Protein 7SWR (pdb70)

InterPro domains:
  IPR009017 Green fluorescent protein [G3DSA:2.40.155.10] (65-221)
  IPR009017 Green fluorescent protein [SSF54511] (1-218)
  IPR011584 Green fluorescent protein-related [PF01353] (8-217)

Secondary structure (DSSP, 8-state):
--S-SSEEEEEEEEEEETTEEEEEEEEEEEETTTTEEEEEEEEEESPSPSS-GGGGGGG--TTS-B--TTS--HHHHTTTT-EEEEEEEEETTS-EEEEEEEEEEETTEEEEEEEEEEE---TTSTTTTT-EEEEPPEEEEEEEETTEEEEEEEEEEEETTS-EEEEEEEEEEEESS--PPP-SEEEEEEEEEEEE-TTSSEEEEEEEEEEES--

Organism: Galaxea fascicularis (NCBI:txid46745)

Solvent-accessible surface area: 9867 Å² total

B-factor: mean 19.51, std 9.7, range [8.0, 71.94]

Structure (mmCIF, N/CA/C/O backbone):
data_7SWR
#
_entry.id   7SWR
#
_cell.length_a   92.136
_cell.length_b   92.136
_cell.length_c   78.52
_cell.angle_alpha   90
_cell.angle_beta   90
_cell.angle_gamma   90
#
_symmetry.space_group_name_H-M   'P 42 2 2'
#
loop_
_entity.id
_entity.type
_entity.pdbx_description
1 polymer 'Chromoprotein gfasPurple'
2 non-polymer 'CHLORIDE ION'
3 water water
#
loop_
_atom_site.group_PDB
_atom_site.id
_atom_site.type_symbol
_atom_site.label_atom_id
_atom_site.label_alt_id
_atom_site.label_comp_id
_atom_site.label_asym_id
_atom_site.label_entity_id
_atom_site.label_seq_id
_atom_site.pdbx_PDB_ins_code
_atom_site.Cartn_x
_atom_site.Cartn_y
_atom_site.Cartn_z
_atom_site.occupancy
_atom_site.B_iso_or_equiv
_atom_site.auth_seq_id
_atom_site.auth_comp_id
_atom_site.auth_asym_id
_atom_site.auth_atom_id
_atom_site.pdbx_PDB_model_num
ATOM 1 N N . SER A 1 1 ? -21.836 17.386 -30.582 1 35.24 2 SER A N 1
ATOM 2 C CA . SER A 1 1 ? -22.14 16.746 -29.303 1 34.81 2 SER A CA 1
ATOM 3 C C . SER A 1 1 ? -20.953 15.942 -28.787 1 33 2 SER A C 1
ATOM 4 O O . SER A 1 1 ? -20.173 15.411 -29.571 1 34.49 2 SER A O 1
ATOM 11 N N . VAL A 1 2 ? -20.853 15.81 -27.464 1 29.79 3 VAL A N 1
ATOM 12 C CA . VAL A 1 2 ? -19.813 14.991 -26.849 1 26.85 3 VAL A CA 1
ATOM 13 C C . VAL A 1 2 ? -20.166 13.491 -26.887 1 23.81 3 VAL A C 1
ATOM 14 O O . VAL A 1 2 ? -19.339 12.687 -26.465 1 23.71 3 VAL A O 1
ATOM 27 N N . ILE A 1 3 ? -21.367 13.112 -27.367 1 21.5 4 ILE A N 1
ATOM 28 C CA . ILE A 1 3 ? -21.775 11.718 -27.448 1 20.11 4 ILE A CA 1
ATOM 29 C C . ILE A 1 3 ? -21.689 11.309 -28.905 1 19.17 4 ILE A C 1
ATOM 30 O O . ILE A 1 3 ? -22.464 11.794 -29.729 1 18.77 4 ILE A O 1
ATOM 46 N N . ALA A 1 4 ? -20.702 10.472 -29.221 1 19.13 5 ALA A N 1
ATOM 47 C CA . ALA A 1 4 ? -20.446 10.002 -30.577 1 19.43 5 ALA A CA 1
ATOM 48 C C . ALA A 1 4 ? -21.436 8.876 -30.964 1 19.19 5 ALA A C 1
ATOM 49 O O . ALA A 1 4 ? -22.131 8.329 -30.107 1 19.38 5 ALA A O 1
ATOM 56 N N . LYS A 1 5 ? -21.516 8.549 -32.26 1 19.17 6 LYS A N 1
ATOM 57 C CA . LYS A 1 5 ? -22.394 7.485 -32.742 1 19.31 6 LYS A CA 1
ATOM 58 C C . LYS A 1 5 ? -21.98 6.097 -32.229 1 18.75 6 LYS A C 1
ATOM 59 O O . LYS A 1 5 ? -22.818 5.197 -32.192 1 18.49 6 LYS A O 1
ATOM 78 N N . GLN A 1 6 ? -20.708 5.911 -31.863 1 18.31 7 GLN A N 1
ATOM 79 C CA . GLN A 1 6 ? -20.211 4.668 -31.28 1 18.45 7 GLN A CA 1
ATOM 80 C C . GLN A 1 6 ? -19.431 5.072 -30.042 1 17.84 7 GLN A C 1
ATOM 81 O O . GLN A 1 6 ? -18.518 5.9 -30.131 1 18.55 7 GLN A O 1
ATOM 95 N N . MET A 1 7 ? -19.789 4.509 -28.886 1 16.78 8 MET A N 1
ATOM 96 C CA A MET A 1 7 ? -19.101 4.824 -27.643 0.5 16.92 8 MET A CA 1
ATOM 97 C CA B MET A 1 7 ? -19.165 4.843 -27.609 0.5 16.75 8 MET A CA 1
ATOM 98 C C . MET A 1 7 ? -18.847 3.581 -26.815 1 16.85 8 MET A C 1
ATOM 99 O O . MET A 1 7 ? -19.442 2.533 -27.063 1 17.11 8 MET A O 1
ATOM 126 N N . THR A 1 8 ? -17.962 3.702 -25.826 1 15.99 9 THR A N 1
ATOM 127 C CA . THR A 1 8 ? -17.65 2.636 -24.893 1 15.66 9 THR A CA 1
ATOM 128 C C . THR A 1 8 ? -18.036 3.103 -23.49 1 14.93 9 THR A C 1
ATOM 129 O O . THR A 1 8 ? -18.412 4.269 -23.279 1 14.94 9 THR A O 1
ATOM 140 N N . TYR A 1 9 ? -18.018 2.166 -22.543 1 13.88 10 TYR A N 1
ATOM 141 C CA . TYR A 1 9 ? -18.225 2.495 -21.162 1 13.96 10 TYR A CA 1
ATOM 142 C C . TYR A 1 9 ? -17.496 1.53 -20.266 1 14.47 10 TYR A C 1
ATOM 143 O O . TYR A 1 9 ? -17.133 0.423 -20.665 1 14.86 10 TYR A O 1
ATOM 161 N N . LYS A 1 10 ? -17.227 1.992 -19.052 1 14.66 11 LYS A N 1
ATOM 162 C CA . LYS A 1 10 ? -16.553 1.218 -18.033 1 15.75 11 LYS A CA 1
ATOM 163 C C . LYS A 1 10 ? -17.448 1.268 -16.817 1 15.8 11 LYS A C 1
ATOM 164 O O . LYS A 1 10 ? -17.949 2.345 -16.48 1 16.56 11 LYS A O 1
ATOM 183 N N . VAL A 1 11 ? -17.7 0.106 -16.189 1 14.91 12 VAL A N 1
ATOM 184 C CA . VAL A 1 11 ? -18.563 0.025 -15.014 1 14.93 12 VAL A CA 1
ATOM 185 C C . VAL A 1 11 ? -17.763 -0.488 -13.846 1 13.98 12 VAL A C 1
ATOM 186 O O . VAL A 1 11 ? -17.029 -1.468 -13.984 1 14.21 12 VAL A O 1
ATOM 199 N N . TYR A 1 12 ? -17.92 0.154 -12.685 1 14.14 13 TYR A N 1
ATOM 200 C CA . TYR A 1 12 ? -17.322 -0.262 -11.424 1 14.7 13 TYR A CA 1
ATOM 201 C C . TYR A 1 12 ? -18.485 -0.398 -10.481 1 14.77 13 TYR A C 1
ATOM 202 O O . TYR A 1 12 ? -19.116 0.609 -10.138 1 15.34 13 TYR A O 1
ATOM 220 N N . MET A 1 13 ? -18.862 -1.627 -10.16 1 14.08 14 MET A N 1
ATOM 221 C CA . MET A 1 13 ? -20.019 -1.882 -9.306 1 13.85 14 MET A CA 1
ATOM 222 C C . MET A 1 13 ? -19.587 -2.595 -8.044 1 14.4 14 MET A C 1
ATOM 223 O O . MET A 1 13 ? -18.739 -3.478 -8.085 1 15.6 14 MET A O 1
ATOM 237 N N . SER A 1 14 ? -20.158 -2.228 -6.922 1 13.64 15 SER A N 1
ATOM 238 C CA . SER A 1 14 ? -19.889 -2.902 -5.659 1 14.24 15 SER A CA 1
ATOM 239 C C . SER A 1 14 ? -21.142 -2.888 -4.824 1 13.95 15 SER A C 1
ATOM 240 O O . SER A 1 14 ? -22.017 -2.036 -5.028 1 13.4 15 SER A O 1
ATOM 248 N N . GLY A 1 15 ? -21.255 -3.842 -3.917 1 13.78 16 GLY A N 1
ATOM 249 C CA . GLY A 1 15 ? -22.422 -3.874 -3.067 1 14.54 16 GLY A CA 1
ATOM 250 C C . GLY A 1 15 ? -22.553 -5.078 -2.205 1 13.51 16 GLY A C 1
ATOM 251 O O . GLY A 1 15 ? -21.615 -5.869 -2.057 1 13.78 16 GLY A O 1
ATOM 255 N N A THR A 1 16 ? -23.733 -5.215 -1.644 0.5 12.91 17 THR A N 1
ATOM 256 N N B THR A 1 16 ? -23.731 -5.222 -1.615 0.5 13.97 17 THR A N 1
ATOM 257 C CA A THR A 1 16 ? -24.079 -6.308 -0.766 0.5 12.16 17 THR A CA 1
ATOM 258 C CA B THR A 1 16 ? -24.011 -6.286 -0.672 0.5 14.36 17 THR A CA 1
ATOM 259 C C A THR A 1 16 ? -25.424 -6.875 -1.157 0.5 12.34 17 THR A C 1
ATOM 260 C C B THR A 1 16 ? -25.43 -6.835 -0.893 0.5 13.86 17 THR A C 1
ATOM 261 O O A THR A 1 16 ? -26.307 -6.151 -1.649 0.5 11.87 17 THR A O 1
ATOM 262 O O B THR A 1 16 ? -26.368 -6.05 -1.028 0.5 14.05 17 THR A O 1
ATOM 283 N N . VAL A 1 17 ? -25.59 -8.171 -0.913 1 13.18 18 VAL A N 1
ATOM 284 C CA . VAL A 1 17 ? -26.879 -8.857 -1.107 1 13.39 18 VAL A CA 1
ATOM 285 C C . VAL A 1 17 ? -27.028 -9.786 0.069 1 14.3 18 VAL A C 1
ATOM 286 O O . VAL A 1 17 ? -26.212 -10.696 0.214 1 14.66 18 VAL A O 1
ATOM 300 N N . ASN A 1 18 ? -28 -9.527 0.962 1 13.99 19 ASN A N 1
ATOM 301 C CA . ASN A 1 18 ? -28.191 -10.277 2.215 1 15.73 19 ASN A CA 1
ATOM 302 C C . ASN A 1 18 ? -26.843 -10.367 2.987 1 18.9 19 ASN A C 1
ATOM 303 O O . ASN A 1 18 ? -26.442 -11.446 3.421 1 20.97 19 ASN A O 1
ATOM 314 N N . GLY A 1 19 ? -26.14 -9.244 3.049 1 19.67 20 GLY A N 1
ATOM 315 C CA . GLY A 1 19 ? -24.847 -9.188 3.73 1 21.24 20 GLY A CA 1
ATOM 316 C C . GLY A 1 19 ? -23.639 -9.695 2.957 1 21.71 20 GLY A C 1
ATOM 317 O O . GLY A 1 19 ? -22.517 -9.531 3.445 1 24.09 20 GLY A O 1
ATOM 321 N N . HIS A 1 20 ? -23.812 -10.296 1.758 1 18.72 21 HIS A N 1
ATOM 322 C CA . HIS A 1 20 ? -22.671 -10.803 0.975 1 17.21 21 HIS A CA 1
ATOM 323 C C . HIS A 1 20 ? -22.07 -9.693 0.108 1 16.03 21 HIS A C 1
ATOM 324 O O . HIS A 1 20 ? -22.736 -9.206 -0.81 1 15.21 21 HIS A O 1
ATOM 338 N N . TYR A 1 21 ? -20.811 -9.305 0.371 1 15.28 22 TYR A N 1
ATOM 339 C CA . TYR A 1 21 ? -20.152 -8.255 -0.385 1 15.23 22 TYR A CA 1
ATOM 340 C C . TYR A 1 21 ? -19.608 -8.762 -1.719 1 15.03 22 TYR A C 1
ATOM 341 O O . TYR A 1 21 ? -19.08 -9.883 -1.804 1 15.46 22 TYR A O 1
ATOM 359 N N . PHE A 1 22 ? -19.68 -7.915 -2.749 1 14.22 23 PHE A N 1
ATOM 360 C CA . PHE A 1 22 ? -19.113 -8.233 -4.04 1 13.85 23 PHE A CA 1
ATOM 361 C C . PHE A 1 22 ? -18.627 -6.98 -4.777 1 13.8 23 PHE A C 1
ATOM 362 O O . PHE A 1 22 ? -19.089 -5.863 -4.502 1 13.7 23 PHE A O 1
ATOM 379 N N . GLU A 1 23 ? -17.785 -7.203 -5.797 1 13.67 24 GLU A N 1
ATOM 380 C CA . GLU A 1 23 ? -17.367 -6.176 -6.739 1 13.6 24 GLU A CA 1
ATOM 381 C C . GLU A 1 23 ? -17.435 -6.782 -8.116 1 13.84 24 GLU A C 1
ATOM 382 O O . GLU A 1 23 ? -17.121 -7.966 -8.307 1 14.33 24 GLU A O 1
ATOM 394 N N . VAL A 1 24 ? -17.826 -5.952 -9.078 1 13.11 25 VAL A N 1
ATOM 395 C CA . VAL A 1 24 ? -17.952 -6.307 -10.487 1 13.82 25 VAL A CA 1
ATOM 396 C C . VAL A 1 24 ? -17.316 -5.182 -11.296 1 14.84 25 VAL A C 1
ATOM 397 O O . VAL A 1 24 ? -17.461 -4.01 -10.951 1 15.15 25 VAL A O 1
ATOM 410 N N . GLU A 1 25 ? -16.674 -5.536 -12.416 1 14.29 26 GLU A N 1
ATOM 411 C CA . GLU A 1 25 ? -16.154 -4.554 -13.354 1 14.87 26 GLU A CA 1
ATOM 412 C C . GLU A 1 25 ? -16.72 -4.917 -14.712 1 15.76 26 GLU A C 1
ATOM 413 O O . GLU A 1 25 ? -16.842 -6.097 -15.023 1 16.62 26 GLU A O 1
ATOM 425 N N . GLY A 1 26 ? -17.042 -3.914 -15.516 1 15.44 27 GLY A N 1
ATOM 426 C CA . GLY A 1 26 ? -17.586 -4.147 -16.846 1 15.67 27 GLY A CA 1
ATOM 427 C C . GLY A 1 26 ? -16.99 -3.263 -17.912 1 15.29 27 GLY A C 1
ATOM 428 O O . GLY A 1 26 ? -16.539 -2.149 -17.629 1 15.65 27 GLY A O 1
ATOM 432 N N . ASP A 1 27 ? -17.005 -3.771 -19.156 1 15.09 28 ASP A N 1
ATOM 433 C CA . ASP A 1 27 ? -16.573 -3.065 -20.352 1 15.18 28 ASP A CA 1
ATOM 434 C C . ASP A 1 27 ? -17.73 -3.124 -21.304 1 15.55 28 ASP A C 1
ATOM 435 O O . ASP A 1 27 ? -18.149 -4.222 -21.669 1 15.88 28 ASP A O 1
ATOM 444 N N . GLY A 1 28 ? -18.277 -1.968 -21.653 1 14.94 29 GLY A N 1
ATOM 445 C CA . GLY A 1 28 ? -19.42 -1.884 -22.545 1 15.35 29 GLY A CA 1
ATOM 446 C C . GLY A 1 28 ? -19.159 -1.116 -23.811 1 15.48 29 GLY A C 1
ATOM 447 O O . GLY A 1 28 ? -18.155 -0.423 -23.94 1 15.58 29 GLY A O 1
ATOM 451 N N . LYS A 1 29 ? -20.054 -1.271 -24.759 1 15 30 LYS A N 1
ATOM 452 C CA . LYS A 1 29 ? -20.02 -0.533 -26.018 1 15.61 30 LYS A CA 1
ATOM 453 C C . LYS A 1 29 ? -21.416 -0.432 -26.579 1 15.8 30 LYS A C 1
ATOM 454 O O . LYS A 1 29 ? -22.297 -1.214 -26.203 1 15.81 30 LYS A O 1
ATOM 473 N N . GLY A 1 30 ? -21.634 0.539 -27.441 1 15.47 31 GLY A N 1
ATOM 474 C CA . GLY A 1 30 ? -22.936 0.691 -28.062 1 15.66 31 GLY A CA 1
ATOM 475 C C . GLY A 1 30 ? -23.046 1.856 -29.005 1 15.42 31 GLY A C 1
ATOM 476 O O . GLY A 1 30 ? -22.094 2.622 -29.201 1 15.32 31 GLY A O 1
ATOM 480 N N . LYS A 1 31 ? -24.266 2.006 -29.537 1 15.81 32 LYS A N 1
ATOM 481 C CA . LYS A 1 31 ? -24.654 3.044 -30.468 1 15.85 32 LYS A CA 1
ATOM 482 C C . LYS A 1 31 ? -25.704 3.86 -29.74 1 15.74 32 LYS A C 1
ATOM 483 O O . LYS A 1 31 ? -26.883 3.477 -29.709 1 15.83 32 LYS A O 1
ATOM 502 N N . PRO A 1 32 ? -25.29 4.957 -29.085 1 15.72 33 PRO A N 1
ATOM 503 C CA . PRO A 1 32 ? -26.249 5.717 -28.272 1 15.9 33 PRO A CA 1
ATOM 504 C C . PRO A 1 32 ? -27.508 6.202 -28.964 1 17.13 33 PRO A C 1
ATOM 505 O O . PRO A 1 32 ? -28.572 6.207 -28.346 1 17.95 33 PRO A O 1
ATOM 516 N N . TYR A 1 33 ? -27.401 6.598 -30.246 1 16.6 34 TYR A N 1
ATOM 517 C CA . TYR A 1 33 ? -28.55 7.102 -30.997 1 16.84 34 TYR A CA 1
ATOM 518 C C . TYR A 1 33 ? -29.443 5.996 -31.572 1 17.33 34 TYR A C 1
ATOM 519 O O . TYR A 1 33 ? -30.523 6.306 -32.086 1 18.81 34 TYR A O 1
ATOM 537 N N . GLU A 1 34 ? -29 4.734 -31.507 1 16.16 35 GLU A N 1
ATOM 538 C CA . GLU A 1 34 ? -29.803 3.585 -31.917 1 16.06 35 GLU A CA 1
ATOM 539 C C . GLU A 1 34 ? -30.391 2.841 -30.707 1 15.81 35 GLU A C 1
ATOM 540 O O . GLU A 1 34 ? -31.183 1.925 -30.911 1 16.28 35 GLU A O 1
ATOM 552 N N . GLY A 1 35 ? -30.029 3.228 -29.482 1 15.55 36 GLY A N 1
ATOM 553 C CA . GLY A 1 35 ? -30.527 2.548 -28.299 1 15.3 36 GLY A CA 1
ATOM 554 C C . GLY A 1 35 ? -29.99 1.143 -28.152 1 15.1 36 GLY A C 1
ATOM 555 O O . GLY A 1 35 ? -30.658 0.309 -27.544 1 15.77 36 GLY A O 1
ATOM 559 N N . GLU A 1 36 ? -28.813 0.842 -28.717 1 14.56 37 GLU A N 1
ATOM 560 C CA . GLU A 1 36 ? -28.245 -0.504 -28.701 1 14.25 37 GLU A CA 1
ATOM 561 C C . GLU A 1 36 ? -26.973 -0.518 -27.893 1 14.75 37 GLU A C 1
ATOM 562 O O . GLU A 1 36 ? -26.145 0.388 -28.043 1 15.38 37 GLU A O 1
ATOM 574 N N . GLN A 1 37 ? -26.797 -1.52 -27.025 1 14.08 38 GLN A N 1
ATOM 575 C CA . GLN A 1 37 ? -25.564 -1.629 -26.26 1 14.13 38 GLN A CA 1
ATOM 576 C C . GLN A 1 37 ? -25.327 -3.05 -25.767 1 13.92 38 GLN A C 1
ATOM 577 O O . GLN A 1 37 ? -26.262 -3.857 -25.665 1 14.21 38 GLN A O 1
ATOM 591 N N A THR A 1 38 ? -24.08 -3.342 -25.435 0.6 13.82 39 THR A N 1
ATOM 592 N N B THR A 1 38 ? -24.05 -3.37 -25.478 0.4 13.93 39 THR A N 1
ATOM 593 C CA A THR A 1 38 ? -23.675 -4.617 -24.876 0.6 14.43 39 THR A CA 1
ATOM 594 C CA B THR A 1 38 ? -23.605 -4.663 -24.952 0.4 14.57 39 THR A CA 1
ATOM 595 C C A THR A 1 38 ? -22.621 -4.35 -23.807 0.6 14.61 39 THR A C 1
ATOM 596 C C B THR A 1 38 ? -22.544 -4.425 -23.883 0.4 14.8 39 THR A C 1
ATOM 597 O O A THR A 1 38 ? -21.923 -3.327 -23.85 0.6 14.25 39 THR A O 1
ATOM 598 O O B THR A 1 38 ? -21.709 -3.536 -24.05 0.4 14.8 39 THR A O 1
ATOM 619 N N . VAL A 1 39 ? -22.539 -5.236 -22.818 1 14.58 40 VAL A N 1
ATOM 620 C CA . VAL A 1 39 ? -21.552 -5.103 -21.756 1 14.13 40 VAL A CA 1
ATOM 621 C C . VAL A 1 39 ? -21.061 -6.473 -21.337 1 14.37 40 VAL A C 1
ATOM 622 O O . VAL A 1 39 ? -21.838 -7.428 -21.316 1 14.17 40 VAL A O 1
ATOM 636 N N . LYS A 1 40 ? -19.777 -6.565 -21.003 1 14.68 41 LYS A N 1
ATOM 637 C CA . LYS A 1 40 ? -19.153 -7.791 -20.519 1 15.01 41 LYS A CA 1
ATOM 638 C C . LYS A 1 40 ? -18.721 -7.512 -19.079 1 14.8 41 LYS A C 1
ATOM 639 O O . LYS A 1 40 ? -17.916 -6.604 -18.849 1 15.08 41 LYS A O 1
ATOM 658 N N . LEU A 1 41 ? -19.278 -8.247 -18.123 1 14.93 42 LEU A N 1
ATOM 659 C CA . LEU A 1 41 ? -19.018 -8.069 -16.697 1 15.31 42 LEU A CA 1
ATOM 660 C C . LEU A 1 41 ? -18.154 -9.211 -16.18 1 15.32 42 LEU A C 1
ATOM 661 O O . LEU A 1 41 ? -18.32 -10.353 -16.6 1 15.92 42 LEU A O 1
ATOM 677 N N . THR A 1 42 ? -17.323 -8.909 -15.189 1 14.99 43 THR A N 1
ATOM 678 C CA . THR A 1 42 ? -16.492 -9.868 -14.489 1 15.19 43 THR A CA 1
ATOM 679 C C . THR A 1 42 ? -16.698 -9.645 -12.994 1 14.76 43 THR A C 1
ATOM 680 O O . THR A 1 42 ? -16.615 -8.499 -12.544 1 15.5 43 THR A O 1
ATOM 691 N N . VAL A 1 43 ? -16.908 -10.722 -12.22 1 14.22 44 VAL A N 1
ATOM 692 C CA . VAL A 1 43 ? -16.968 -10.592 -10.767 1 14.62 44 VAL A CA 1
ATOM 693 C C . VAL A 1 43 ? -15.523 -10.556 -10.301 1 15.82 44 VAL A C 1
ATOM 694 O O . VAL A 1 43 ? -14.79 -11.539 -10.496 1 17.02 44 VAL A O 1
ATOM 707 N N . THR A 1 44 ? -15.091 -9.43 -9.715 1 15.47 45 THR A N 1
ATOM 708 C CA . THR A 1 44 ? -13.702 -9.226 -9.281 1 16.12 45 THR A CA 1
ATOM 709 C C . THR A 1 44 ? -13.472 -9.453 -7.789 1 16.78 45 THR A C 1
ATOM 710 O O . THR A 1 44 ? -12.32 -9.641 -7.381 1 18.7 45 THR A O 1
ATOM 721 N N A LYS A 1 45 ? -14.533 -9.433 -6.971 0.5 16.39 46 LYS A N 1
ATOM 722 N N B LYS A 1 45 ? -14.535 -9.471 -6.983 0.5 16.03 46 LYS A N 1
ATOM 723 C CA A LYS A 1 45 ? -14.443 -9.76 -5.543 0.5 16.76 46 LYS A CA 1
ATOM 724 C CA B LYS A 1 45 ? -14.425 -9.765 -5.556 0.5 16.05 46 LYS A CA 1
ATOM 725 C C A LYS A 1 45 ? -15.752 -10.398 -5.104 0.5 16.94 46 LYS A C 1
ATOM 726 C C B LYS A 1 45 ? -15.746 -10.366 -5.074 0.5 16.59 46 LYS A C 1
ATOM 727 O O A LYS A 1 45 ? -16.824 -9.999 -5.571 0.5 16.74 46 LYS A O 1
ATOM 728 O O B LYS A 1 45 ? -16.815 -9.948 -5.529 0.5 16.34 46 LYS A O 1
ATOM 765 N N . GLY A 1 46 ? -15.662 -11.349 -4.184 1 17.34 47 GLY A N 1
ATOM 766 C CA . GLY A 1 46 ? -16.835 -12.005 -3.621 1 18.41 47 GLY A CA 1
ATOM 767 C C . GLY A 1 46 ? -17.498 -13.051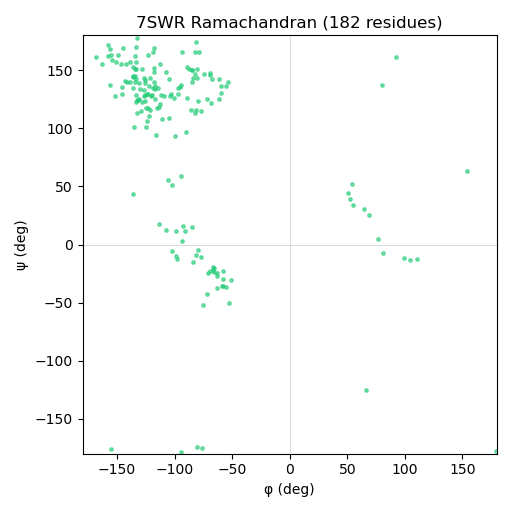 -4.483 1 19.41 47 GLY A C 1
ATOM 768 O O . GLY A 1 46 ? -18.622 -13.462 -4.189 1 20.52 47 GLY A O 1
ATOM 773 N N . GLY A 1 47 ? -16.809 -13.509 -5.52 1 18.92 48 GLY A N 1
ATOM 774 C CA . GLY A 1 47 ? -17.367 -14.517 -6.406 1 19 48 GLY A CA 1
ATOM 775 C C . GLY A 1 47 ? -16.973 -15.919 -5.969 1 19.2 48 GLY A C 1
ATOM 776 O O . GLY A 1 47 ? -15.97 -16.098 -5.27 1 20.47 48 GLY A O 1
ATOM 780 N N A PRO A 1 48 ? -17.734 -16.95 -6.375 0.7 18.76 49 PRO A N 1
ATOM 781 N N B PRO A 1 48 ? -17.726 -16.94 -6.389 0.3 18.43 49 PRO A N 1
ATOM 782 C CA A PRO A 1 48 ? -18.979 -16.888 -7.158 0.7 18.39 49 PRO A CA 1
ATOM 783 C CA B PRO A 1 48 ? -18.961 -16.857 -7.177 0.3 17.94 49 PRO A CA 1
ATOM 784 C C A PRO A 1 48 ? -20.098 -16.298 -6.311 0.7 17.47 49 PRO A C 1
ATOM 785 C C B PRO A 1 48 ? -20.104 -16.317 -6.325 0.3 17.22 49 PRO A C 1
ATOM 786 O O A PRO A 1 48 ? -20.148 -16.536 -5.104 0.7 18 49 PRO A O 1
ATOM 787 O O B PRO A 1 48 ? -20.166 -16.587 -5.126 0.3 17.53 49 PRO A O 1
ATOM 808 N N . LEU A 1 49 ? -20.988 -15.523 -6.932 1 16.24 50 LEU A N 1
ATOM 809 C CA . LEU A 1 49 ? -22.076 -14.888 -6.201 1 15.54 50 LEU A CA 1
ATOM 810 C C . LEU A 1 49 ? -23.099 -15.917 -5.751 1 16.22 50 LEU A C 1
ATOM 811 O O . LEU A 1 49 ? -23.479 -16.775 -6.537 1 17.46 50 LEU A O 1
ATOM 828 N N . PRO A 1 50 ? -23.562 -15.846 -4.487 1 16.63 51 PRO A N 1
ATOM 829 C CA . PRO A 1 50 ? -24.567 -16.809 -4.011 1 16.67 51 PRO A CA 1
ATOM 830 C C . PRO A 1 50 ? -26.013 -16.419 -4.345 1 16.86 51 PRO A C 1
ATOM 831 O O . PRO A 1 50 ? -26.933 -16.992 -3.771 1 19.1 51 PRO A O 1
ATOM 842 N N . PHE A 1 51 ? -26.224 -15.466 -5.25 1 15.29 52 PHE A N 1
ATOM 843 C CA . PHE A 1 51 ? -27.555 -14.981 -5.601 1 14.21 52 PHE A CA 1
ATOM 844 C C . PHE A 1 51 ? -27.675 -14.878 -7.116 1 14.16 52 PHE A C 1
ATOM 845 O O . PHE A 1 51 ? -26.666 -14.828 -7.827 1 14.49 52 PHE A O 1
ATOM 862 N N . ALA A 1 52 ? -28.922 -14.806 -7.609 1 12.97 53 ALA A N 1
ATOM 863 C CA . ALA A 1 52 ? -29.204 -14.717 -9.041 1 13.05 53 ALA A CA 1
ATOM 864 C C . ALA A 1 52 ? -28.561 -13.48 -9.658 1 13.11 53 ALA A C 1
ATOM 865 O O . ALA A 1 52 ? -28.806 -12.357 -9.203 1 12.91 53 ALA A O 1
ATOM 872 N N . TRP A 1 53 ? -27.834 -13.66 -10.773 1 12.91 54 TRP A N 1
ATOM 873 C CA . TRP A 1 53 ? -27.231 -12.55 -11.486 1 12.33 54 TRP A CA 1
ATOM 874 C C . TRP A 1 53 ? -28.29 -11.518 -11.923 1 12.08 54 TRP A C 1
ATOM 875 O O . TRP A 1 53 ? -27.999 -10.327 -11.974 1 12.62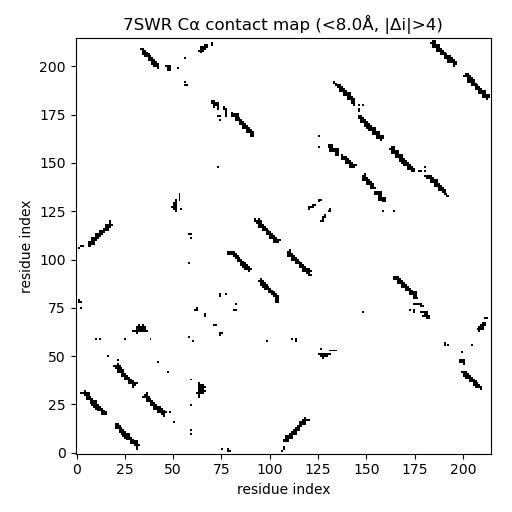 54 TRP A O 1
ATOM 896 N N . ASP A 1 54 ? -29.482 -11.994 -12.294 1 11.85 55 ASP A N 1
ATOM 897 C CA . ASP A 1 54 ? -30.498 -11.122 -12.853 1 11.37 55 ASP A CA 1
ATOM 898 C C . ASP A 1 54 ? -30.798 -9.862 -12.045 1 11.96 55 ASP A C 1
ATOM 899 O O . ASP A 1 54 ? -31.146 -8.857 -12.651 1 12.25 55 ASP A O 1
ATOM 908 N N . ILE A 1 55 ? -30.647 -9.892 -10.7 1 11.85 56 ILE A N 1
ATOM 909 C CA . ILE A 1 55 ? -30.931 -8.663 -9.937 1 11.83 56 ILE A CA 1
ATOM 910 C C . ILE A 1 55 ? -29.919 -7.548 -10.256 1 11.62 56 ILE A C 1
ATOM 911 O O . ILE A 1 55 ? -30.227 -6.376 -10.055 1 11.89 56 ILE A O 1
ATOM 927 N N . LEU A 1 56 ? -28.729 -7.918 -10.77 1 11.04 57 LEU A N 1
ATOM 928 C CA . LEU A 1 56 ? -27.702 -6.951 -11.133 1 10.73 57 LEU A CA 1
ATOM 929 C C . LEU A 1 56 ? -27.765 -6.495 -12.588 1 11.49 57 LEU A C 1
ATOM 930 O O . LEU A 1 56 ? -27.117 -5.49 -12.892 1 12.34 57 LEU A O 1
ATOM 946 N N A SER A 1 57 ? -28.452 -7.219 -13.497 0.5 11.32 58 SER A N 1
ATOM 947 N N B SER A 1 57 ? -28.476 -7.209 -13.485 0.5 12.15 58 SER A N 1
ATOM 948 C CA A SER A 1 57 ? -28.367 -6.86 -14.919 0.5 11.25 58 SER A CA 1
ATOM 949 C CA B SER A 1 57 ? -28.444 -6.855 -14.91 0.5 13.06 58 SER A CA 1
ATOM 950 C C A SER A 1 57 ? -28.873 -5.437 -15.256 0.5 11.88 58 SER A C 1
ATOM 951 C C B SER A 1 57 ? -28.867 -5.426 -15.236 0.5 12.73 58 SER A C 1
ATOM 952 O O A SER A 1 57 ? -28.216 -4.77 -16.064 0.5 11.96 58 SER A O 1
ATOM 953 O O B SER A 1 57 ? -28.208 -4.775 -16.055 0.5 12.82 58 SER A O 1
ATOM 968 N N . PRO A 1 58 ? -29.94 -4.897 -14.623 1 12.11 59 PRO A N 1
ATOM 96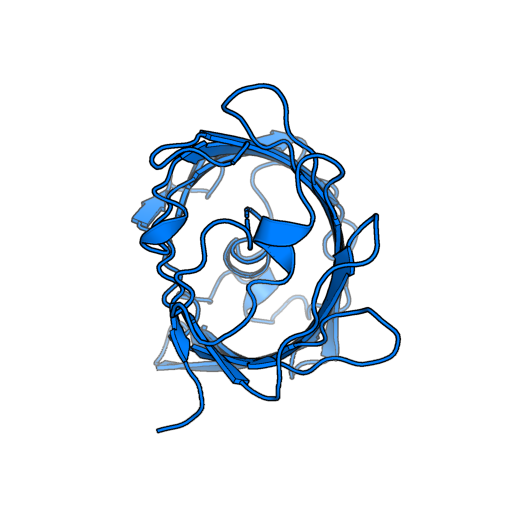9 C CA . PRO A 1 58 ? -30.346 -3.518 -14.947 1 12.35 59 PRO A CA 1
ATOM 970 C C . PRO A 1 58 ? -29.449 -2.433 -14.332 1 12.61 59 PRO A C 1
ATOM 971 O O . PRO A 1 58 ? -29.769 -1.259 -14.484 1 13.17 59 PRO A O 1
ATOM 982 N N . GLN A 1 59 ? -28.365 -2.799 -13.615 1 11.88 60 GLN A N 1
ATOM 983 C CA . GLN A 1 59 ? -27.55 -1.778 -12.944 1 12.17 60 GLN A CA 1
ATOM 984 C C . GLN A 1 59 ? -26.306 -1.392 -13.701 1 13.8 60 GLN A C 1
ATOM 985 O O . GLN A 1 59 ? -25.645 -0.442 -13.284 1 15.02 60 GLN A O 1
ATOM 999 N N . SER A 1 60 ? -25.947 -2.115 -14.776 1 13.82 61 SER A N 1
ATOM 1000 C CA . SER A 1 60 ? -24.792 -1.748 -15.626 1 15.45 61 SER A CA 1
ATOM 1001 C C . SER A 1 60 ? -25.163 -1.146 -16.998 1 17.92 61 SER A C 1
ATOM 1002 O O . SER A 1 60 ? -24.242 -0.73 -17.687 1 20.98 61 SER A O 1
ATOM 1048 N N . SER A 1 62 ? -27.58 2.21 -18.086 1 12.83 65 SER A N 1
ATOM 1049 C CA . SER A 1 62 ? -26.681 2.86 -19.036 1 12.67 65 SER A CA 1
ATOM 1050 C C . SER A 1 62 ? -27.6 3.647 -19.971 1 12.52 65 SER A C 1
ATOM 1051 O O . SER A 1 62 ? -27.688 3.416 -21.18 1 13.53 65 SER A O 1
ATOM 1059 N N . ILE A 1 63 ? -28.291 4.616 -19.362 1 12.36 66 ILE A N 1
ATOM 1060 C CA . ILE A 1 63 ? -29.367 5.393 -19.979 1 13.15 66 ILE A CA 1
ATOM 1061 C C . ILE A 1 63 ? -28.919 6.244 -21.19 1 13.85 66 ILE A C 1
ATOM 1062 O O . ILE A 1 63 ? -29.763 6.5 -22.063 1 14.31 66 ILE A O 1
ATOM 1078 N N . PRO A 1 64 ? -27.637 6.656 -21.354 1 13.64 67 PRO A N 1
ATOM 1079 C CA . PRO A 1 64 ? -27.274 7.358 -22.595 1 14.07 67 PRO A CA 1
ATOM 1080 C C . PRO A 1 64 ? -27.567 6.527 -23.848 1 14.69 67 PRO A C 1
ATOM 1081 O O . PRO A 1 64 ? -27.733 7.11 -24.917 1 15.91 67 PRO A O 1
ATOM 1092 N N . PHE A 1 65 ? -27.652 5.174 -23.736 1 14.14 68 PHE A N 1
ATOM 1093 C CA . PHE A 1 65 ? -27.892 4.331 -24.896 1 14.91 68 PHE A CA 1
ATOM 1094 C C . PHE A 1 65 ? -29.373 4.027 -25.062 1 16.06 68 PHE A C 1
ATOM 1095 O O . PHE A 1 65 ? -29.803 2.874 -25.056 1 16.83 68 PHE A O 1
ATOM 1112 N N . THR A 1 66 ? -30.161 5.092 -25.2 1 15.1 69 THR A N 1
ATOM 1113 C CA . THR A 1 66 ? -31.607 4.994 -25.394 1 14.51 69 THR A CA 1
ATOM 1114 C C . THR A 1 66 ? -31.951 5.784 -26.636 1 14.58 69 THR A C 1
ATOM 1115 O O . THR A 1 66 ? -31.537 6.935 -26.754 1 15.25 69 THR A O 1
ATOM 1126 N N . LYS A 1 67 ? -32.675 5.169 -27.572 1 14.24 70 LYS A N 1
ATOM 1127 C CA . LYS A 1 67 ? -33.029 5.834 -28.812 1 15.04 70 LYS A CA 1
ATOM 1128 C C . LYS A 1 67 ? -34.17 6.802 -28.557 1 15.4 70 LYS A C 1
ATOM 1129 O O . LYS A 1 67 ? -35.29 6.363 -28.268 1 16.03 70 LYS A O 1
ATOM 1148 N N . TYR A 1 68 ? -33.922 8.104 -28.721 1 15.53 71 TYR A N 1
ATOM 1149 C CA . TYR A 1 68 ? -34.971 9.105 -28.517 1 15.71 71 TYR A CA 1
ATOM 1150 C C . TYR A 1 68 ? -35.398 9.727 -29.828 1 18.18 71 TYR A C 1
ATOM 1151 O O . TYR A 1 68 ? -34.549 10.309 -30.519 1 18.68 71 TYR A O 1
ATOM 1169 N N . PRO A 1 69 ? -36.712 9.748 -30.132 1 19.19 72 PRO A N 1
ATOM 1170 C CA . PRO A 1 69 ? -37.17 10.5 -31.318 1 19.94 72 PRO A CA 1
ATOM 1171 C C . PRO A 1 69 ? -36.809 11.987 -31.185 1 20.89 72 PRO A C 1
ATOM 1172 O O . PRO A 1 69 ? -36.678 12.496 -30.07 1 19.97 72 PRO A O 1
ATOM 1183 N N A GLU A 1 70 ? -36.671 12.683 -32.316 0.7 21.65 73 GLU A N 1
ATOM 1184 N N B GLU A 1 70 ? -36.667 12.692 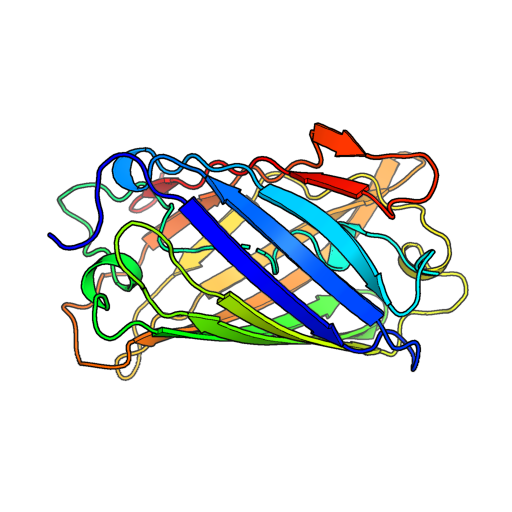-32.316 0.3 21.43 73 GLU A N 1
ATOM 1185 C CA A GLU A 1 70 ? -36.286 14.095 -32.298 0.7 23.49 73 GLU A CA 1
ATOM 1186 C CA B GLU A 1 70 ? -36.289 14.108 -32.292 0.3 22.71 73 GLU A CA 1
ATOM 1187 C C A GLU A 1 70 ? -37.269 14.987 -31.528 0.7 24.26 73 GLU A C 1
ATOM 1188 C C B GLU A 1 70 ? -37.264 14.967 -31.48 0.3 23.63 73 GLU A C 1
ATOM 1189 O O A GLU A 1 70 ? -36.829 15.976 -30.947 0.7 25.78 73 GLU A O 1
ATOM 1190 O O B GLU A 1 70 ? -36.824 15.92 -30.839 0.3 24.39 73 GLU A O 1
ATOM 1213 N N . ASP A 1 71 ? -38.566 14.64 -31.494 1 23.74 74 ASP A N 1
ATOM 1214 C CA . ASP A 1 71 ? -39.569 15.454 -30.784 1 24.01 74 ASP A CA 1
ATOM 1215 C C . ASP A 1 71 ? -39.735 15.111 -29.296 1 22.73 74 ASP A C 1
ATOM 1216 O O . ASP A 1 71 ? -40.635 15.658 -28.661 1 23.76 74 ASP A O 1
ATOM 1226 N N . ILE A 1 72 ? -38.864 14.257 -28.724 1 20.27 75 ILE A N 1
ATOM 1227 C CA . ILE A 1 72 ? -38.913 14.004 -27.287 1 18.55 75 ILE A CA 1
ATOM 1228 C C . ILE A 1 72 ? -37.546 14.399 -26.742 1 17.56 75 ILE A C 1
ATOM 1229 O O . ILE A 1 72 ? -36.565 13.73 -27.064 1 17.82 75 ILE A O 1
ATOM 1245 N N . PRO A 1 73 ? -37.454 15.425 -25.874 1 16.98 76 PRO A N 1
ATOM 1246 C CA . PRO A 1 73 ? -36.149 15.773 -25.28 1 16.48 76 PRO A CA 1
ATOM 1247 C C . PRO A 1 73 ? -35.511 14.579 -24.569 1 15.8 76 PRO A C 1
ATOM 1248 O O . PRO A 1 73 ? -36.201 13.814 -23.88 1 15.75 76 PRO A O 1
ATOM 1259 N N . ASP A 1 74 ? -34.211 14.39 -24.786 1 15.23 77 ASP A N 1
ATOM 1260 C CA . ASP A 1 74 ? -33.443 13.268 -24.257 1 14.84 77 ASP A CA 1
ATOM 1261 C C . ASP A 1 74 ? -32.689 13.767 -23.036 1 15.13 77 ASP A C 1
ATOM 1262 O O . ASP A 1 74 ? -31.621 14.372 -23.143 1 15.56 77 ASP A O 1
ATOM 1271 N N . TYR A 1 75 ? -33.303 13.586 -21.874 1 14.52 78 TYR A N 1
ATOM 1272 C CA . TYR A 1 75 ? -32.784 14.11 -20.612 1 14.58 78 TYR A CA 1
ATOM 1273 C C . TYR A 1 75 ? -31.335 13.715 -20.335 1 14.49 78 TYR A C 1
ATOM 1274 O O . TYR A 1 75 ? -30.495 14.582 -20.018 1 14.78 78 TYR A O 1
ATOM 1292 N N . VAL A 1 76 ? -31.037 12.424 -20.456 1 14.03 79 VAL A N 1
ATOM 1293 C CA . VAL A 1 76 ? -29.72 11.934 -20.104 1 14.06 79 VAL A CA 1
ATOM 1294 C C . VAL A 1 76 ? -28.654 12.364 -21.123 1 14.52 79 VAL A C 1
ATOM 1295 O O . VAL A 1 76 ? -27.563 12.792 -20.701 1 15.47 79 VAL A O 1
ATOM 1308 N N . LYS A 1 77 ? -28.935 12.306 -22.447 1 14.31 80 LYS A N 1
ATOM 1309 C CA . LYS A 1 77 ? -27.898 12.755 -23.399 1 14.49 80 LYS A CA 1
ATOM 1310 C C . LYS A 1 77 ? -27.596 14.238 -23.214 1 15.48 80 LYS A C 1
ATOM 1311 O O . LYS A 1 77 ? -26.427 14.641 -23.292 1 16.4 80 LYS A O 1
ATOM 1330 N N . GLN A 1 78 ? -28.636 15.051 -22.926 1 15.1 81 GLN A N 1
ATOM 1331 C CA . GLN A 1 78 ? -28.405 16.479 -22.712 1 15.52 81 GLN A CA 1
ATOM 1332 C C . GLN A 1 78 ? -27.52 16.764 -21.502 1 16.36 81 GLN A C 1
ATOM 1333 O O . GLN A 1 78 ? -26.857 17.816 -21.464 1 17.07 81 GLN A O 1
ATOM 1347 N N . SER A 1 79 ? -27.527 15.862 -20.497 1 16.07 82 SER A N 1
ATOM 1348 C CA . SER A 1 79 ? -26.776 16.087 -19.275 1 15.69 82 SER A CA 1
ATOM 1349 C C . SER A 1 79 ? -25.261 16.09 -19.465 1 16.27 82 SER A C 1
ATOM 1350 O O . SER A 1 79 ? -24.569 16.611 -18.595 1 16.35 82 SER A O 1
ATOM 1358 N N . PHE A 1 80 ? -24.754 15.523 -20.564 1 16 83 PHE A N 1
ATOM 1359 C CA . PHE A 1 80 ? -23.32 15.435 -20.81 1 16.29 83 PHE A CA 1
ATOM 1360 C C . PHE A 1 80 ? -22.798 16.692 -21.518 1 17.17 83 PHE A C 1
ATOM 1361 O O . PHE A 1 80 ? -23.552 17.372 -22.222 1 18.07 83 PHE A O 1
ATOM 1378 N N . PRO A 1 81 ? -21.523 17.052 -21.297 1 16.44 84 PRO A N 1
ATOM 1379 C CA . PRO A 1 81 ? -20.497 16.291 -20.566 1 16.13 84 PRO A CA 1
ATOM 1380 C C . PRO A 1 81 ? -20.543 16.327 -19.043 1 16.28 84 PRO A C 1
ATOM 1381 O O . PRO A 1 81 ? -19.851 15.512 -18.435 1 17.78 84 PRO A O 1
ATOM 1392 N N A GLU A 1 82 ? -21.33 17.219 -18.417 0.6 15.88 85 GLU A N 1
ATOM 1393 N N B GLU A 1 82 ? -21.328 17.233 -18.416 0.4 15.97 85 GLU A N 1
ATOM 1394 C CA A GLU A 1 82 ? -21.388 17.276 -16.949 0.6 16.07 85 GLU A CA 1
ATOM 1395 C CA B GLU A 1 82 ? -21.407 17.297 -16.947 0.4 16.23 85 GLU A CA 1
ATOM 1396 C C A GLU A 1 82 ? -21.771 15.911 -16.342 0.6 16.44 85 GLU A C 1
ATOM 1397 C C B GLU A 1 82 ? -21.797 15.942 -16.329 0.4 16.4 85 GLU A C 1
ATOM 1398 O O A GLU A 1 82 ? -21.167 15.468 -15.368 0.6 17.44 85 GLU A O 1
ATOM 1399 O O B GLU A 1 82 ? -21.26 15.563 -15.292 0.4 17.17 85 GLU A O 1
ATOM 1422 N N . GLY A 1 83 ? -22.719 15.238 -16.972 1 15.72 86 GLY A N 1
ATOM 1423 C CA . GLY A 1 83 ? -23.146 13.92 -16.542 1 15.44 86 GLY A CA 1
ATOM 1424 C C . GLY A 1 83 ? -24.358 13.956 -15.655 1 14.78 86 GLY A C 1
ATOM 1425 O O . GLY A 1 83 ? -25.091 14.952 -15.574 1 14.81 86 GLY A O 1
ATOM 1430 N N . TYR A 1 84 ? -24.615 12.821 -15.044 1 13.91 87 TYR A N 1
ATOM 1431 C CA . TYR A 1 84 ? -25.812 12.646 -14.237 1 13.76 87 TYR A CA 1
ATOM 1432 C C . TYR A 1 84 ? -25.604 11.555 -13.21 1 13.35 87 TYR A C 1
ATOM 1433 O O . TYR A 1 84 ? -24.631 10.803 -13.266 1 13.09 87 TYR A O 1
ATOM 1451 N N . THR A 1 85 ? -26.529 11.458 -12.26 1 13.4 88 THR A N 1
ATOM 1452 C CA . THR A 1 85 ? -26.571 10.363 -11.308 1 12.84 88 THR A CA 1
ATOM 1453 C C . THR A 1 85 ? -27.947 9.705 -11.42 1 12.46 88 THR A C 1
ATOM 1454 O O . THR A 1 85 ? -28.879 10.293 -11.974 1 12.61 88 THR A O 1
ATOM 1465 N N . TRP A 1 86 ? -28.088 8.493 -10.905 1 12.33 89 TRP A N 1
ATOM 1466 C CA . TRP A 1 86 ? -29.404 7.898 -10.811 1 12.56 89 TRP A CA 1
ATOM 1467 C C . TRP A 1 86 ? -29.512 7.125 -9.526 1 12.19 89 TRP A C 1
ATOM 1468 O O . TRP A 1 86 ? -28.511 6.686 -8.948 1 12.25 89 TRP A O 1
ATOM 1489 N N . GLU A 1 87 ? -30.757 6.972 -9.077 1 12.01 90 GLU A N 1
ATOM 1490 C CA . GLU A 1 87 ? -31.1 6.289 -7.84 1 11.26 90 GLU A CA 1
ATOM 1491 C C . GLU A 1 87 ? -32.258 5.364 -8.179 1 12.19 90 GLU A C 1
ATOM 1492 O O . GLU A 1 87 ? -33.145 5.741 -8.962 1 13.78 90 GLU A O 1
ATOM 1504 N N . ARG A 1 88 ? -32.283 4.167 -7.585 1 10.43 91 ARG A N 1
ATOM 1505 C CA . ARG A 1 88 ? -33.321 3.21 -7.896 1 10.78 91 ARG A CA 1
ATOM 1506 C C . ARG A 1 88 ? -33.73 2.43 -6.679 1 11.41 91 ARG A C 1
ATOM 1507 O O . ARG A 1 88 ? -32.879 2.009 -5.888 1 11.38 91 ARG A O 1
ATOM 1528 N N . ILE A 1 89 ? -35.034 2.185 -6.576 1 10.82 92 ILE A N 1
ATOM 1529 C CA . ILE A 1 89 ? -35.608 1.324 -5.544 1 10.9 92 ILE A CA 1
ATOM 1530 C C . ILE A 1 89 ? -36.257 0.163 -6.278 1 11.56 92 ILE A C 1
ATOM 1531 O O . ILE A 1 89 ? -37.053 0.384 -7.2 1 12.48 92 ILE A O 1
ATOM 1547 N N . MET A 1 90 ? -35.877 -1.072 -5.914 1 11.18 93 MET A N 1
ATOM 1548 C CA . MET A 1 90 ? -36.492 -2.276 -6.484 1 10.66 93 MET A CA 1
ATOM 1549 C C . MET A 1 90 ? -37.236 -2.961 -5.36 1 11.98 93 MET A C 1
ATOM 1550 O O . MET A 1 90 ? -36.615 -3.378 -4.375 1 12.46 93 MET A O 1
ATOM 1564 N N . ASN A 1 91 ? -38.552 -3.097 -5.508 1 11.18 94 ASN A N 1
ATOM 1565 C CA . ASN A 1 91 ? -39.373 -3.76 -4.512 1 11.35 94 ASN A CA 1
ATOM 1566 C C . ASN A 1 91 ? -39.877 -5.075 -5.068 1 11.86 94 ASN A C 1
ATOM 1567 O O . ASN A 1 91 ? -40.743 -5.081 -5.941 1 12.97 94 ASN A O 1
ATOM 1578 N N . PHE A 1 92 ? -39.34 -6.192 -4.575 1 11.33 95 PHE A N 1
ATOM 1579 C CA . PHE A 1 92 ? -39.773 -7.521 -5.023 1 11.57 95 PHE A CA 1
ATOM 1580 C C . PHE A 1 92 ? -41.004 -8.012 -4.265 1 12.36 95 PHE A C 1
ATOM 1581 O O . PHE A 1 92 ? -41.2 -7.664 -3.099 1 12.38 95 PHE A O 1
ATOM 1598 N N . GLU A 1 93 ? -41.833 -8.836 -4.92 1 12.75 96 GLU A N 1
ATOM 1599 C CA . GLU A 1 93 ? -43.112 -9.246 -4.317 1 13.35 96 GLU A CA 1
ATOM 1600 C C . GLU A 1 93 ? -42.992 -10.097 -3.082 1 13.97 96 GLU A C 1
ATOM 1601 O O . GLU A 1 93 ? -43.972 -10.185 -2.337 1 15.67 96 GLU A O 1
ATOM 1613 N N . ASP A 1 94 ? -41.833 -10.746 -2.856 1 13.05 97 ASP A N 1
ATOM 1614 C CA . ASP A 1 94 ? -41.641 -11.536 -1.631 1 13.28 97 ASP A CA 1
ATOM 1615 C C . ASP A 1 94 ? -40.981 -10.744 -0.49 1 14.12 97 ASP A C 1
ATOM 1616 O O . ASP A 1 94 ? -40.553 -11.358 0.5 1 15.19 97 ASP A O 1
ATOM 1625 N N . GLY A 1 95 ? -40.952 -9.409 -0.598 1 13.46 98 GLY A N 1
ATOM 1626 C CA . GLY A 1 95 ? -40.447 -8.567 0.478 1 13.13 98 GLY A CA 1
ATOM 1627 C C . GLY A 1 95 ? -39.027 -8.073 0.331 1 13.34 98 GLY A C 1
ATOM 1628 O O . GLY A 1 95 ? -38.61 -7.213 1.115 1 14.17 98 GLY A O 1
ATOM 1632 N N . ALA A 1 96 ? -38.259 -8.617 -0.635 1 12.02 99 ALA A N 1
ATOM 1633 C CA . ALA A 1 96 ? -36.889 -8.142 -0.8 1 12.58 99 ALA A CA 1
ATOM 1634 C C . ALA A 1 96 ? -36.89 -6.721 -1.344 1 12.7 99 ALA A C 1
ATOM 1635 O O . ALA A 1 96 ? -37.774 -6.327 -2.119 1 12.58 99 ALA A O 1
ATOM 1642 N N . VAL A 1 97 ? -35.884 -5.936 -0.937 1 12.23 100 VAL A N 1
ATOM 1643 C CA . VAL A 1 97 ? -35.751 -4.546 -1.371 1 12.84 100 VAL A CA 1
ATOM 1644 C C . VAL A 1 97 ? -34.312 -4.279 -1.73 1 12.95 100 VAL A C 1
ATOM 1645 O O . VAL A 1 97 ? -33.424 -4.67 -0.978 1 13.31 100 VAL A O 1
ATOM 1658 N N . CYS A 1 98 ? -34.086 -3.607 -2.874 1 11.46 101 CYS A N 1
ATOM 1659 C CA . CYS A 1 98 ? -32.75 -3.133 -3.261 1 12.1 101 CYS A CA 1
ATOM 1660 C C . CYS A 1 98 ? -32.784 -1.646 -3.447 1 12.52 101 CYS A C 1
ATOM 1661 O O . CYS A 1 98 ? -33.756 -1.101 -3.992 1 12.76 101 CYS A O 1
ATOM 1669 N N . THR A 1 99 ? -31.686 -0.972 -3.047 1 12.61 102 THR A N 1
ATOM 1670 C CA . THR A 1 99 ? -31.448 0.453 -3.313 1 13.02 102 THR A CA 1
ATOM 1671 C C . THR A 1 99 ? -30.144 0.512 -4.117 1 13.55 102 THR A C 1
ATOM 1672 O O . THR A 1 99 ? -29.164 -0.173 -3.776 1 14.78 102 THR A O 1
ATOM 1683 N N . VAL A 1 100 ? -30.173 1.203 -5.263 1 11.86 103 VAL A N 1
ATOM 1684 C CA . VAL A 1 100 ? -29.028 1.22 -6.172 1 12.13 103 VAL A CA 1
ATOM 1685 C C . VAL A 1 100 ? -28.734 2.659 -6.541 1 11.89 103 VAL A C 1
ATOM 1686 O O . VAL A 1 100 ? -29.67 3.432 -6.775 1 11.56 103 VAL A O 1
ATOM 1699 N N . SER A 1 101 ? -27.467 3.041 -6.598 1 12.34 104 SER A N 1
ATOM 1700 C CA . SER A 1 101 ? -27.128 4.392 -7.024 1 14.28 104 SER A CA 1
ATOM 1701 C C . SER A 1 101 ? -26.013 4.343 -8.031 1 13.34 104 SER A C 1
ATOM 1702 O O . SER A 1 101 ? -25.181 3.426 -8.02 1 13.89 104 SER A O 1
ATOM 1710 N N . ASN A 1 102 ? -26.002 5.331 -8.92 1 12.84 105 ASN A N 1
ATOM 1711 C CA . ASN A 1 102 ? -24.997 5.453 -9.949 1 12.47 105 ASN A CA 1
ATOM 1712 C C . ASN A 1 102 ? -24.506 6.879 -10.03 1 12.93 105 ASN A C 1
ATOM 1713 O O . ASN A 1 102 ? -25.28 7.819 -9.821 1 12.81 105 ASN A O 1
ATOM 1724 N N . ASP A 1 103 ? -23.258 7.022 -10.452 1 13.19 106 ASP A N 1
ATOM 1725 C CA . ASP A 1 103 ? -22.67 8.28 -10.861 1 13 106 ASP A CA 1
ATOM 1726 C C . ASP A 1 103 ? -22.131 8.002 -12.243 1 13.37 106 ASP A C 1
ATOM 1727 O O . ASP A 1 103 ? -21.363 7.041 -12.412 1 13.17 106 ASP A O 1
ATOM 1736 N N . SER A 1 104 ? -22.481 8.843 -13.219 1 13.83 107 SER A N 1
ATOM 1737 C CA . SER A 1 104 ? -22.012 8.679 -14.589 1 13.72 107 SER A CA 1
ATOM 1738 C C . SER A 1 104 ? -21.294 9.935 -15.074 1 14.71 107 SER A C 1
ATOM 1739 O O . SER A 1 104 ? -21.842 11.043 -14.992 1 15.7 107 SER A O 1
ATOM 1747 N N . SER A 1 105 ? -20.096 9.731 -15.611 1 14.62 108 SER A N 1
ATOM 1748 C CA . SER A 1 105 ? -19.268 10.794 -16.155 1 14.8 108 SER A CA 1
ATOM 1749 C C . SER A 1 105 ? -18.755 10.353 -17.527 1 15.38 108 SER A C 1
ATOM 1750 O O . SER A 1 105 ? -19.082 9.252 -17.987 1 15.99 108 SER A O 1
ATOM 1758 N N . ILE A 1 106 ? -18.003 11.224 -18.212 1 15.34 109 ILE A N 1
ATOM 1759 C CA . ILE A 1 106 ? -17.491 10.899 -19.534 1 15.18 109 ILE A CA 1
ATOM 1760 C C . ILE A 1 106 ? -16.037 11.295 -19.623 1 15.42 109 ILE A C 1
ATOM 1761 O O . ILE A 1 106 ? -15.625 12.328 -19.09 1 16.22 109 ILE A O 1
ATOM 1777 N N . GLN A 1 107 ? -15.238 10.442 -20.275 1 15.19 110 GLN A N 1
ATOM 1778 C CA . GLN A 1 107 ? -13.823 10.734 -20.538 1 15.55 110 GLN A CA 1
ATOM 1779 C C . GLN A 1 107 ? -13.574 10.342 -21.967 1 16.67 110 GLN A C 1
ATOM 1780 O O . GLN A 1 107 ? -13.484 9.152 -22.278 1 17.11 110 GLN A O 1
ATOM 1794 N N . GLY A 1 108 ? -13.54 11.332 -22.853 1 17.25 111 GLY A N 1
ATOM 1795 C CA . GLY A 1 108 ? -13.357 11.065 -24.272 1 18.06 111 GLY A CA 1
ATOM 1796 C C . GLY A 1 108 ? -14.547 10.311 -24.835 1 18.68 111 GLY A C 1
ATOM 1797 O O . GLY A 1 108 ? -15.683 10.751 -24.679 1 19.24 111 GLY A O 1
ATOM 1801 N N . ASN A 1 109 ? -14.287 9.162 -25.465 1 18.32 112 ASN A N 1
ATOM 1802 C CA . ASN A 1 109 ? -15.312 8.317 -26.076 1 19.17 112 ASN A CA 1
ATOM 1803 C C . ASN A 1 109 ? -15.856 7.261 -25.103 1 18.24 112 ASN A C 1
ATOM 1804 O O . ASN A 1 109 ? -16.608 6.395 -25.545 1 18.38 112 ASN A O 1
ATOM 1815 N N . CYS A 1 110 ? -15.554 7.361 -23.793 1 16.4 113 CYS A N 1
ATOM 1816 C CA . CYS A 1 110 ? -15.914 6.352 -22.808 1 15.69 113 CYS A CA 1
ATOM 1817 C C . CYS A 1 110 ? -16.7 6.934 -21.644 1 15.17 113 CYS A C 1
ATOM 1818 O O . CYS A 1 110 ? -16.185 7.809 -20.95 1 16.14 113 CYS A O 1
ATOM 1826 N N . PHE A 1 111 ? -17.907 6.403 -21.379 1 13.73 114 PHE A N 1
ATOM 1827 C CA . PHE A 1 111 ? -18.633 6.793 -20.172 1 14.02 114 PHE A CA 1
ATOM 1828 C C . PHE A 1 111 ? -18.051 5.997 -19.015 1 14.76 114 PHE A C 1
ATOM 1829 O O . PHE A 1 111 ? -17.574 4.879 -19.209 1 15.66 114 PHE A O 1
ATOM 1846 N N . ILE A 1 112 ? -18.095 6.563 -17.803 1 14.44 115 ILE A N 1
ATOM 1847 C CA A ILE A 1 112 ? -17.601 5.918 -16.592 0.5 14.9 115 ILE A CA 1
ATOM 1848 C CA B ILE A 1 112 ? -17.631 5.847 -16.617 0.5 14.51 115 ILE A CA 1
ATOM 1849 C C . ILE A 1 112 ? -18.773 5.816 -15.62 1 14.45 115 ILE A C 1
ATOM 1850 O O . ILE A 1 112 ? -19.315 6.858 -15.25 1 14.34 115 ILE A O 1
ATOM 1881 N N . TYR A 1 113 ? -19.184 4.592 -15.23 1 13.65 116 TYR A N 1
ATOM 1882 C CA . TYR A 1 113 ? -20.275 4.404 -14.291 1 13.48 116 TYR A CA 1
ATOM 1883 C C . TYR A 1 113 ? -19.735 3.841 -12.998 1 13.35 116 TYR A C 1
ATOM 1884 O O . TYR A 1 113 ? -19.035 2.818 -13.027 1 14.49 116 TYR A O 1
ATOM 1902 N N . HIS A 1 114 ? -20.064 4.469 -11.865 1 12.72 117 HIS A N 1
ATOM 1903 C CA . HIS A 1 114 ? -19.741 3.94 -10.54 1 13.41 117 HIS A CA 1
ATOM 1904 C C . HIS A 1 114 ? -21.083 3.592 -9.914 1 13.57 117 HIS A C 1
ATOM 1905 O O . HIS A 1 114 ? -21.947 4.466 -9.799 1 13.72 117 HIS A O 1
ATOM 1919 N N . VAL A 1 115 ? -21.287 2.326 -9.552 1 12.8 118 VAL A N 1
ATOM 1920 C CA . VAL A 1 115 ? -22.578 1.819 -9.073 1 12.63 118 VAL A CA 1
ATOM 1921 C C . VAL A 1 115 ? -22.433 1.213 -7.7 1 12.5 118 VAL A C 1
ATOM 1922 O O . VAL A 1 115 ? -21.482 0.461 -7.47 1 13.21 118 VAL A O 1
ATOM 1935 N N . LYS A 1 116 ? -23.376 1.517 -6.805 1 12.56 119 LYS A N 1
ATOM 1936 C CA . LYS A 1 116 ? -23.437 0.943 -5.46 1 12.63 119 LYS A CA 1
ATOM 1937 C C . LYS A 1 116 ? -24.776 0.208 -5.36 1 12.44 119 LYS A C 1
ATOM 1938 O O . LYS A 1 116 ? -25.82 0.797 -5.66 1 12.96 119 LYS A O 1
ATOM 1957 N N . PHE A 1 117 ? -24.76 -1.051 -4.944 1 11.85 120 PHE A N 1
ATOM 1958 C CA . PHE A 1 117 ? -25.95 -1.905 -4.887 1 11.83 120 PHE A CA 1
ATOM 1959 C C . PHE A 1 117 ? -26.15 -2.417 -3.48 1 12.71 120 PHE A C 1
ATOM 1960 O O . PHE A 1 117 ? -25.207 -2.951 -2.895 1 13.96 120 PHE A O 1
ATOM 1977 N N . SER A 1 118 ? -27.35 -2.282 -2.928 1 12.23 121 SER A N 1
ATOM 1978 C CA . SER A 1 118 ? -27.652 -2.812 -1.597 1 12 121 SER A CA 1
ATOM 1979 C C . SER A 1 118 ? -28.966 -3.569 -1.692 1 12.81 121 SER A C 1
ATOM 1980 O O . SER A 1 118 ? -29.999 -2.938 -1.916 1 13.78 121 SER A O 1
ATOM 1988 N N . GLY A 1 119 ? -28.935 -4.878 -1.517 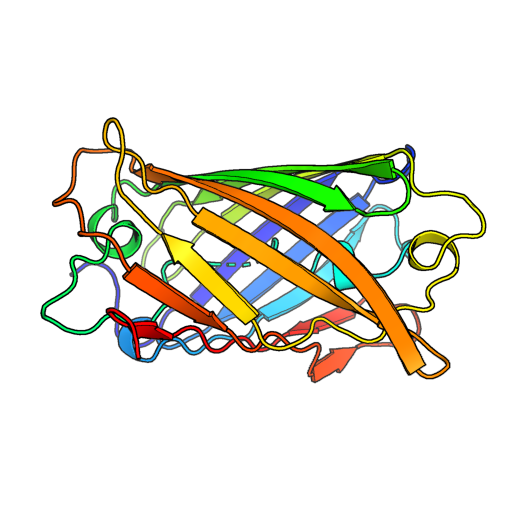1 12.09 122 GLY A N 1
ATOM 1989 C CA . GLY A 1 119 ? -30.131 -5.712 -1.591 1 12.51 122 GLY A CA 1
ATOM 1990 C C . GLY A 1 119 ? -30.269 -6.525 -0.335 1 12.61 122 GLY A C 1
ATOM 1991 O O . GLY A 1 119 ? -29.273 -7.068 0.148 1 12.55 122 GLY A O 1
ATOM 1995 N N . LEU A 1 120 ? -31.497 -6.651 0.18 1 12.13 123 LEU A N 1
ATOM 1996 C CA . LEU A 1 120 ? -31.679 -7.45 1.376 1 12.34 123 LEU A CA 1
ATOM 1997 C C . LEU A 1 120 ? -33.102 -7.94 1.519 1 12.12 123 LEU A C 1
ATOM 1998 O O . LEU A 1 120 ? -33.992 -7.588 0.731 1 12.56 123 LEU A O 1
ATOM 2014 N N . ASN A 1 121 ? -33.291 -8.817 2.503 1 11.68 124 ASN A N 1
ATOM 2015 C CA . ASN A 1 121 ? -34.542 -9.492 2.755 1 11.57 124 ASN A CA 1
ATOM 2016 C C . ASN A 1 121 ? -34.932 -10.406 1.617 1 12.86 124 ASN A C 1
ATOM 2017 O O . ASN A 1 121 ? -36.128 -10.688 1.463 1 13.15 124 ASN A O 1
ATOM 2028 N N . PHE A 1 122 ? -33.94 -10.981 0.9 1 12.85 125 PHE A N 1
ATOM 2029 C CA . PHE A 1 122 ? -34.279 -12.007 -0.087 1 13.47 125 PHE A CA 1
ATOM 2030 C C . PHE A 1 122 ? -34.486 -13.29 0.741 1 14.22 125 PHE A C 1
ATOM 2031 O O . PHE A 1 122 ? -33.582 -13.692 1.481 1 14.87 125 PHE A O 1
ATOM 2048 N N . PRO A 1 123 ? -35.653 -13.948 0.662 1 13.88 126 PRO A N 1
ATOM 2049 C CA . PRO A 1 123 ? -35.842 -15.184 1.445 1 14.73 126 PRO A CA 1
ATOM 2050 C C . PRO A 1 123 ? -34.807 -16.247 1.064 1 15.53 126 PRO A C 1
ATOM 2051 O O . PRO A 1 123 ? -34.517 -16.412 -0.128 1 15.22 126 PRO A O 1
ATOM 2062 N N . PRO A 1 124 ? -34.207 -16.952 2.035 1 17.13 127 PRO A N 1
ATOM 2063 C CA . PRO A 1 124 ? -33.188 -17.954 1.679 1 18 127 PRO A CA 1
ATOM 2064 C C . PRO A 1 124 ? -33.68 -19.037 0.729 1 18.44 127 PRO A C 1
ATOM 2065 O O . PRO A 1 124 ? -32.866 -19.56 -0.033 1 18.93 127 PRO A O 1
ATOM 2076 N N . ASN A 1 125 ? -34.97 -19.388 0.767 1 18.26 128 ASN A N 1
ATOM 2077 C CA . ASN A 1 125 ? -35.512 -20.382 -0.167 1 19.24 128 ASN A CA 1
ATOM 2078 C C . ASN A 1 125 ? -36.241 -19.774 -1.363 1 19.08 128 ASN A C 1
ATOM 2079 O O . ASN A 1 125 ? -36.882 -20.506 -2.122 1 19.85 128 ASN A O 1
ATOM 2090 N N . GLY A 1 126 ? -36.101 -18.463 -1.566 1 17.14 129 GLY A N 1
ATOM 2091 C CA . GLY A 1 126 ? -36.725 -17.765 -2.677 1 16.23 129 GLY A CA 1
ATOM 2092 C C . GLY A 1 126 ? -35.925 -17.917 -3.949 1 14.85 129 GLY A C 1
ATOM 2093 O O . GLY A 1 126 ? -34.808 -18.442 -3.95 1 15.11 129 GLY A O 1
ATOM 2097 N N . PRO A 1 127 ? -36.473 -17.42 -5.054 1 14.03 130 PRO A N 1
ATOM 2098 C CA . PRO A 1 127 ? -35.823 -17.637 -6.357 1 13.77 130 PRO A CA 1
ATOM 2099 C C . PRO A 1 127 ? -34.501 -16.914 -6.594 1 13.77 130 PRO A C 1
ATOM 2100 O O . PRO A 1 127 ? -33.709 -17.374 -7.418 1 14.62 130 PRO A O 1
ATOM 2111 N N . VAL A 1 128 ? -34.231 -15.822 -5.882 1 13 131 VAL A N 1
ATOM 2112 C CA . VAL A 1 128 ? -32.953 -15.121 -6.034 1 12.98 131 VAL A CA 1
ATOM 2113 C C . VAL A 1 128 ? -31.841 -15.914 -5.32 1 14.12 131 VAL A C 1
ATOM 2114 O O . VAL A 1 128 ? -30.828 -16.223 -5.941 1 14.61 131 VAL A O 1
ATOM 2127 N N . MET A 1 129 ? -32.04 -16.278 -4.038 1 14.21 132 MET A N 1
ATOM 2128 C CA . MET A 1 129 ? -31.005 -17.049 -3.328 1 14.88 132 MET A CA 1
ATOM 2129 C C . MET A 1 129 ? -30.896 -18.481 -3.841 1 16.2 132 MET A C 1
ATOM 2130 O O . MET A 1 129 ? -29.834 -19.09 -3.669 1 17.3 132 MET A O 1
ATOM 2144 N N . GLN A 1 130 ? -31.966 -19.048 -4.435 1 15.96 133 GLN A N 1
ATOM 2145 C CA . GLN A 1 130 ? -31.895 -20.408 -5.007 1 16.32 133 GLN A CA 1
ATOM 2146 C C . GLN A 1 130 ? -31.553 -20.388 -6.513 1 16.92 133 GLN A C 1
ATOM 2147 O O . GLN A 1 130 ? -31.483 -21.463 -7.122 1 17.83 133 GLN A O 1
ATOM 2161 N N . LYS A 1 131 ? -31.309 -19.2 -7.102 1 15.42 134 LYS A N 1
ATOM 2162 C CA . LYS A 1 131 ? -30.907 -19.066 -8.505 1 14.98 134 LYS A CA 1
ATOM 2163 C C . LYS A 1 131 ? -31.869 -19.771 -9.462 1 16.07 134 LYS A C 1
ATOM 2164 O O . LYS A 1 131 ? -31.442 -20.516 -10.361 1 17.21 134 LYS A O 1
ATOM 2183 N N . LYS A 1 132 ? -33.167 -19.454 -9.319 1 15.66 135 LYS A N 1
ATOM 2184 C CA . LYS A 1 132 ? -34.222 -20.015 -10.167 1 15.43 135 LYS A CA 1
ATOM 2185 C C . LYS A 1 132 ? -34.782 -18.989 -11.163 1 14.63 135 LYS A C 1
ATOM 2186 O O . LYS A 1 132 ? -35.781 -19.277 -11.801 1 15.41 135 LYS A O 1
ATOM 2205 N N . THR A 1 133 ? -34.129 -17.83 -11.343 1 13.92 136 THR A N 1
ATOM 2206 C CA . THR A 1 133 ? -34.616 -16.818 -12.274 1 14.5 136 THR A CA 1
ATOM 2207 C C . THR A 1 133 ? -34.027 -17.072 -13.653 1 14.74 136 THR A C 1
ATOM 2208 O O . THR A 1 133 ? -32.927 -17.639 -13.793 1 15.69 136 THR A O 1
ATOM 2219 N N . GLN A 1 134 ? -34.764 -16.644 -14.671 1 14 137 GLN A N 1
ATOM 2220 C CA . GLN A 1 134 ? -34.43 -16.878 -16.074 1 14.05 137 GLN A CA 1
ATOM 2221 C C . GLN A 1 134 ? -34.629 -15.622 -16.919 1 14.58 137 GLN A C 1
ATOM 2222 O O . GLN A 1 134 ? -35.117 -15.696 -18.055 1 15.8 137 GLN A O 1
ATOM 2236 N N . GLY A 1 135 ? -34.19 -14.485 -16.393 1 13.48 138 GLY A N 1
ATOM 2237 C CA . GLY A 1 135 ? -34.215 -13.233 -17.139 1 13.02 138 GLY A CA 1
ATOM 2238 C C . GLY A 1 135 ? -35.449 -12.373 -16.974 1 12.81 138 GLY A C 1
ATOM 2239 O O . GLY A 1 135 ? -36.506 -12.846 -16.559 1 12.9 138 GLY A O 1
ATOM 2243 N N . TRP A 1 136 ? -35.294 -11.093 -17.328 1 11.94 139 TRP A N 1
ATOM 2244 C CA . TRP A 1 136 ? -36.385 -10.136 -17.224 1 11.59 139 TRP A CA 1
ATOM 2245 C C . TRP A 1 136 ? -37.281 -10.195 -18.439 1 13.19 139 TRP A C 1
ATOM 2246 O O . TRP A 1 136 ? -36.786 -10.271 -19.58 1 13.18 139 TRP A O 1
ATOM 2267 N N . GLU A 1 137 ? -38.597 -10.012 -18.221 1 12.91 140 GLU A N 1
ATOM 2268 C CA . GLU A 1 137 ? -39.492 -9.879 -19.367 1 12.88 140 GLU A CA 1
ATOM 2269 C C . GLU A 1 137 ? -39.214 -8.549 -20.056 1 13.24 140 GLU A C 1
ATOM 2270 O O . GLU A 1 137 ? -38.96 -7.542 -19.37 1 13.31 140 GLU A O 1
ATOM 2282 N N . PRO A 1 138 ? -39.339 -8.462 -21.402 1 12.82 141 PRO A N 1
ATOM 2283 C CA . PRO A 1 138 ? -39.308 -7.144 -22.07 1 12.63 141 PRO A CA 1
ATOM 2284 C C . PRO A 1 138 ? -40.35 -6.234 -21.417 1 13.01 141 PRO A C 1
ATOM 2285 O O . PRO A 1 138 ? -41.419 -6.705 -21 1 13.72 141 PRO A O 1
ATOM 2296 N N . ASN A 1 139 ? -39.979 -4.981 -21.229 1 12.37 142 ASN A N 1
ATOM 2297 C CA . ASN A 1 139 ? -40.69 -4.096 -20.334 1 12.65 142 ASN A CA 1
ATOM 2298 C C . ASN A 1 139 ? -40.766 -2.651 -20.779 1 12.91 142 ASN A C 1
ATOM 2299 O O . ASN A 1 139 ? -40.127 -2.251 -21.75 1 13.05 142 ASN A O 1
ATOM 2310 N N . THR A 1 140 ? -41.608 -1.879 -20.091 1 12.57 143 THR A N 1
ATOM 2311 C CA . THR A 1 140 ? -41.845 -0.492 -20.426 1 13.41 143 THR A CA 1
ATOM 2312 C C . THR A 1 140 ? -41.759 0.376 -19.194 1 12.68 143 THR A C 1
ATOM 2313 O O . THR A 1 140 ? -42.479 0.142 -18.224 1 13.71 143 THR A O 1
ATOM 2324 N N . GLU A 1 141 ? -40.894 1.389 -19.241 1 11.92 144 GLU A N 1
ATOM 2325 C CA . GLU A 1 141 ? -40.729 2.329 -18.147 1 11.96 144 GLU A CA 1
ATOM 2326 C C . GLU A 1 141 ? -41.587 3.576 -18.463 1 12.4 144 GLU A C 1
ATOM 2327 O O . GLU A 1 141 ? -41.453 4.157 -19.547 1 13.31 144 GLU A O 1
ATOM 2339 N N . ARG A 1 142 ? -42.413 4.018 -17.509 1 11.14 145 ARG A N 1
ATOM 2340 C CA . ARG A 1 142 ? -43.222 5.238 -17.619 1 10.89 145 ARG A CA 1
ATOM 2341 C C . ARG A 1 142 ? -42.336 6.359 -17.088 1 11.48 145 ARG A C 1
ATOM 2342 O O . ARG A 1 142 ? -41.835 6.256 -15.966 1 12.02 145 ARG A O 1
ATOM 2363 N N . LEU A 1 143 ? -42.145 7.418 -17.871 1 10.94 146 LEU A N 1
ATOM 2364 C CA . LEU A 1 143 ? -41.25 8.509 -17.505 1 11.85 146 LEU A CA 1
ATOM 2365 C C . LEU A 1 143 ? -41.937 9.859 -17.541 1 12.98 146 LEU A C 1
ATOM 2366 O O . LEU A 1 143 ? -42.708 10.151 -18.45 1 13.95 146 LEU A O 1
ATOM 2382 N N . PHE A 1 144 ? -41.599 10.707 -16.572 1 13.18 147 PHE A N 1
ATOM 2383 C CA . PHE A 1 144 ? -42.088 12.081 -16.575 1 14.25 147 PHE A CA 1
ATOM 2384 C C . PHE A 1 144 ? -41.134 12.969 -15.784 1 14.28 147 PHE A C 1
ATOM 2385 O O . PHE A 1 144 ? -40.288 12.477 -15.029 1 14.04 147 PHE A O 1
ATOM 2402 N N . ALA A 1 145 ? -41.256 14.279 -15.989 1 14.34 148 ALA A N 1
ATOM 2403 C CA . ALA A 1 145 ? -40.381 15.272 -15.393 1 14.68 148 ALA A CA 1
ATOM 2404 C C . ALA A 1 145 ? -40.993 15.869 -14.141 1 14.69 148 ALA A C 1
ATOM 2405 O O . ALA A 1 145 ? -42.17 16.256 -14.157 1 15.72 148 ALA A O 1
ATOM 2412 N N . ARG A 1 146 ? -40.197 15.994 -13.069 1 13.74 149 ARG A N 1
ATOM 2413 C CA . ARG A 1 146 ? -40.671 16.662 -11.86 1 14.28 149 ARG A CA 1
ATOM 2414 C C . ARG A 1 146 ? -39.465 17.271 -11.146 1 15.43 149 ARG A C 1
ATOM 2415 O O . ARG A 1 146 ? -38.48 16.565 -10.898 1 15.61 149 ARG A O 1
ATOM 2436 N N . ASP A 1 147 ? -39.537 18.569 -10.819 1 16.68 150 ASP A N 1
ATOM 2437 C CA . ASP A 1 147 ? -38.474 19.269 -10.098 1 17.93 150 ASP A CA 1
ATOM 2438 C C . ASP A 1 147 ? -37.094 19.111 -10.741 1 17.5 150 ASP A C 1
ATOM 2439 O O . ASP A 1 147 ? -36.094 18.955 -10.04 1 19.01 150 ASP A O 1
ATOM 2448 N N . GLY A 1 148 ? -37.05 19.142 -12.07 1 16.12 151 GLY A N 1
ATOM 2449 C CA . GLY A 1 148 ? -35.794 19.045 -12.804 1 15.71 151 GLY A CA 1
ATOM 2450 C C . GLY A 1 148 ? -35.193 17.654 -12.902 1 15.09 15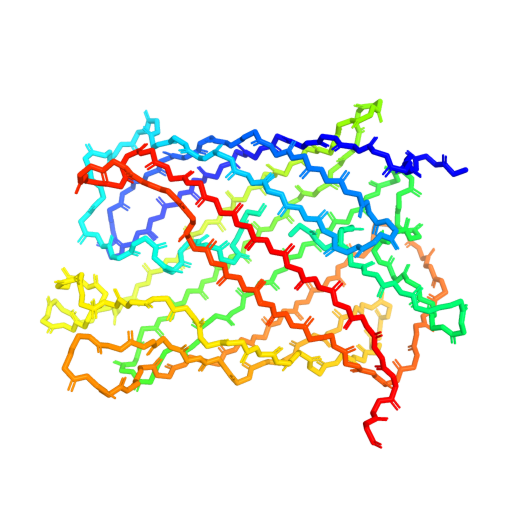1 GLY A C 1
ATOM 2451 O O . GLY A 1 148 ? -34.132 17.488 -13.499 1 16.07 151 GLY A O 1
ATOM 2455 N N . MET A 1 149 ? -35.906 16.638 -12.39 1 13.65 152 MET A N 1
ATOM 2456 C CA . MET A 1 149 ? -35.456 15.242 -12.434 1 13.6 152 MET A CA 1
ATOM 2457 C C . MET A 1 149 ? -36.367 14.444 -13.36 1 12.97 152 MET A C 1
ATOM 2458 O O . MET A 1 149 ? -37.513 14.835 -13.597 1 13.64 152 MET A O 1
ATOM 2472 N N . LEU A 1 150 ? -35.839 13.353 -13.902 1 12.05 153 LEU A N 1
ATOM 2473 C CA . LEU A 1 150 ? -36.644 12.446 -14.7 1 13.11 153 LEU A CA 1
ATOM 2474 C C . LEU A 1 150 ? -36.989 11.269 -13.78 1 13.25 153 LEU A C 1
ATOM 2475 O O . LEU A 1 150 ? -36.094 10.65 -13.197 1 13.45 153 LEU A O 1
ATOM 2491 N N . ILE A 1 151 ? -38.279 10.955 -13.652 1 12.72 154 ILE A N 1
ATOM 2492 C CA A ILE A 1 151 ? -38.716 9.877 -12.763 0.5 13.04 154 ILE A CA 1
ATOM 2493 C CA B ILE A 1 151 ? -38.774 9.908 -12.756 0.5 13.14 154 ILE A CA 1
ATOM 2494 C C . ILE A 1 151 ? -39.337 8.764 -13.595 1 12.73 154 ILE A C 1
ATOM 2495 O O . ILE A 1 151 ? -40.226 9.005 -14.407 1 12.93 154 ILE A O 1
ATOM 2526 N N . GLY A 1 152 ? -38.831 7.551 -13.401 1 11.65 155 GLY A N 1
ATOM 2527 C CA . GLY A 1 152 ? -39.334 6.38 -14.099 1 11.13 155 GLY A CA 1
ATOM 2528 C C . GLY A 1 152 ? -39.911 5.352 -13.159 1 12.1 155 GLY A C 1
ATOM 2529 O O . GLY A 1 152 ? -39.5 5.232 -11.997 1 12.99 155 GLY A O 1
ATOM 2533 N N . ASN A 1 153 ? -40.913 4.628 -13.647 1 10.92 156 ASN A N 1
ATOM 2534 C CA . ASN A 1 153 ? -41.544 3.538 -12.902 1 10.86 156 ASN A CA 1
ATOM 2535 C C . ASN A 1 153 ? -41.783 2.404 -13.852 1 11.34 156 ASN A C 1
ATOM 2536 O O . ASN A 1 153 ? -42.138 2.619 -15.013 1 12.04 156 ASN A O 1
ATOM 2547 N N . ASN A 1 154 ? -41.548 1.179 -13.384 1 10.94 157 ASN A N 1
ATOM 2548 C CA . ASN A 1 154 ? -41.676 0.021 -14.251 1 10.68 157 ASN A CA 1
ATOM 2549 C C . ASN A 1 154 ? -42.189 -1.157 -13.483 1 11.15 157 ASN A C 1
ATOM 2550 O O . ASN A 1 154 ? -41.604 -1.511 -12.457 1 11.49 157 ASN A O 1
ATOM 2561 N N . PHE A 1 155 ? -43.225 -1.81 -14.006 1 10.93 158 PHE A N 1
ATOM 2562 C CA . PHE A 1 155 ? -43.702 -3.073 -13.442 1 11.4 158 PHE A CA 1
ATOM 2563 C C . PHE A 1 155 ? -42.924 -4.176 -14.159 1 12.24 158 PHE A C 1
ATOM 2564 O O . PHE A 1 155 ? -43.225 -4.509 -15.309 1 14.08 158 PHE A O 1
ATOM 2581 N N . MET A 1 156 ? -41.839 -4.633 -13.513 1 11.48 159 MET A N 1
ATOM 2582 C CA . MET A 1 156 ? -40.917 -5.634 -14.048 1 11.6 159 MET A CA 1
ATOM 2583 C C . MET A 1 156 ? -41.291 -7.042 -13.592 1 12.09 159 MET A C 1
ATOM 2584 O O . MET A 1 156 ? -42.084 -7.217 -12.657 1 12.66 159 MET A O 1
ATOM 2598 N N . ALA A 1 157 ? -40.713 -8.058 -14.25 1 11.75 160 ALA A N 1
ATOM 2599 C CA . ALA A 1 157 ? -40.926 -9.425 -13.823 1 12.02 160 ALA A CA 1
ATOM 2600 C C . ALA A 1 157 ? -39.789 -10.286 -14.283 1 11.87 160 ALA A C 1
ATOM 2601 O O . ALA A 1 157 ? -39.374 -10.211 -15.436 1 12.95 160 ALA A O 1
ATOM 2608 N N . LEU A 1 158 ? -39.345 -11.15 -13.399 1 11.28 161 LEU A N 1
ATOM 2609 C CA . LEU A 1 158 ? -38.387 -12.169 -13.748 1 11.44 161 LEU A CA 1
ATOM 2610 C C . LEU A 1 158 ? -39.109 -13.468 -14.071 1 12.37 161 LEU A C 1
ATOM 2611 O O . LEU A 1 158 ? -39.995 -13.906 -13.34 1 13.05 161 LEU A O 1
ATOM 2627 N N . LYS A 1 159 ? -38.686 -14.12 -15.16 1 12.36 162 LYS A N 1
ATOM 2628 C CA . LYS A 1 159 ? -39.209 -15.443 -15.512 1 12.53 162 LYS A CA 1
ATOM 2629 C C . LYS A 1 159 ? -38.594 -16.457 -14.547 1 13.98 162 LYS A C 1
ATOM 2630 O O . LYS A 1 159 ? -37.472 -16.251 -14.082 1 14.57 162 LYS A O 1
ATOM 2649 N N . LEU A 1 160 ? -39.332 -17.507 -14.201 1 14.86 163 LEU A N 1
ATOM 2650 C CA . LEU A 1 160 ? -38.852 -18.496 -13.247 1 16.66 163 LEU A CA 1
ATOM 2651 C C . LEU A 1 160 ? -38.738 -19.847 -13.857 1 18.11 163 LEU A C 1
ATOM 2652 O O . LEU A 1 160 ? -39.537 -20.22 -14.721 1 18.28 163 LEU A O 1
ATOM 2668 N N . GLU A 1 161 ? -37.813 -20.657 -13.312 1 18.52 164 GLU A N 1
ATOM 2669 C CA . GLU A 1 161 ? -37.694 -22.07 -13.699 1 20.39 164 GLU A CA 1
ATOM 2670 C C . GLU A 1 161 ? -39.033 -22.746 -13.324 1 22.17 164 GLU A C 1
ATOM 2671 O O . GLU A 1 161 ? -39.537 -22.527 -12.214 1 23.25 164 GLU A O 1
ATOM 2683 N N . GLY A 1 162 ? -39.671 -23.385 -14.29 1 22.86 165 GLY A N 1
ATOM 2684 C CA . GLY A 1 162 ? -40.98 -23.991 -14.05 1 24.1 165 GLY A CA 1
ATOM 2685 C C . GLY A 1 162 ? -42.149 -23.218 -14.638 1 25 165 GLY A C 1
ATOM 2686 O O . GLY A 1 162 ? -43.259 -23.754 -14.674 1 26.46 165 GLY A O 1
ATOM 2690 N N . GLY A 1 163 ? -41.932 -21.969 -15.069 1 23.27 166 GLY A N 1
ATOM 2691 C CA . GLY A 1 163 ? -42.961 -21.21 -15.78 1 22.57 166 GLY A CA 1
ATOM 2692 C C . GLY A 1 163 ? -43.626 -20.019 -15.119 1 22.11 166 GLY A C 1
ATOM 2693 O O . GLY A 1 163 ? -44.326 -19.273 -15.81 1 23.23 166 GLY A O 1
ATOM 2697 N N . GLY A 1 164 ? -43.451 -19.841 -13.821 1 20.11 167 GLY A N 1
ATOM 2698 C CA . GLY A 1 164 ? -44.043 -18.683 -13.143 1 18.26 167 GLY A CA 1
ATOM 2699 C C . GLY A 1 164 ? -43.303 -17.377 -13.394 1 16.27 167 GLY A C 1
ATOM 2700 O O . GLY A 1 164 ? -42.368 -17.306 -14.202 1 16.1 167 GLY A O 1
ATOM 2704 N N . HIS A 1 165 ? -43.753 -16.329 -12.705 1 14.15 168 HIS A N 1
ATOM 2705 C CA . HIS A 1 165 ? -43.08 -15.023 -12.733 1 13.34 168 HIS A CA 1
ATOM 2706 C C . HIS A 1 165 ? -42.851 -14.572 -11.31 1 13.38 168 HIS A C 1
ATOM 2707 O O . HIS A 1 165 ? -43.609 -14.918 -10.404 1 14.14 168 HIS A O 1
ATOM 2721 N N . TYR A 1 166 ? -41.792 -13.781 -11.13 1 12.83 169 TYR A N 1
ATOM 2722 C CA . TYR A 1 166 ? -41.407 -13.19 -9.853 1 12.79 169 TYR A CA 1
ATOM 2723 C C . TYR A 1 166 ? -41.386 -11.685 -10.088 1 12.5 169 TYR A C 1
ATOM 2724 O O . TYR A 1 166 ? -40.56 -11.167 -10.84 1 12.59 169 TYR A O 1
ATOM 2742 N N . LEU A 1 167 ? -42.334 -10.991 -9.489 1 11.3 170 LEU A N 1
ATOM 2743 C CA . LEU A 1 167 ? -42.563 -9.579 -9.753 1 11.68 170 LEU A CA 1
ATOM 2744 C C . LEU A 1 167 ? -41.66 -8.634 -9.004 1 11.34 170 LEU A C 1
ATOM 2745 O O . LEU A 1 167 ? -41.312 -8.869 -7.839 1 11.88 170 LEU A O 1
ATOM 2761 N N . CYS A 1 168 ? -41.336 -7.51 -9.662 1 10.78 171 CYS A N 1
ATOM 2762 C CA . CYS A 1 168 ? -40.536 -6.465 -9.05 1 11.56 171 CYS A CA 1
ATOM 2763 C C . CYS A 1 168 ? -41.007 -5.125 -9.559 1 12.54 171 CYS A C 1
ATOM 2764 O O . CYS A 1 168 ? -41.214 -4.97 -10.757 1 13.5 171 CYS A O 1
ATOM 2772 N N . GLU A 1 169 ? -41.153 -4.15 -8.672 1 12.18 172 GLU A N 1
ATOM 2773 C CA . GLU A 1 169 ? -41.527 -2.795 -9.06 1 12.84 172 GLU A CA 1
ATOM 2774 C C . GLU A 1 169 ? -40.275 -1.925 -9.019 1 12.75 172 GLU A C 1
ATOM 2775 O O . GLU A 1 169 ? -39.562 -1.942 -8.015 1 13.87 172 GLU A O 1
ATOM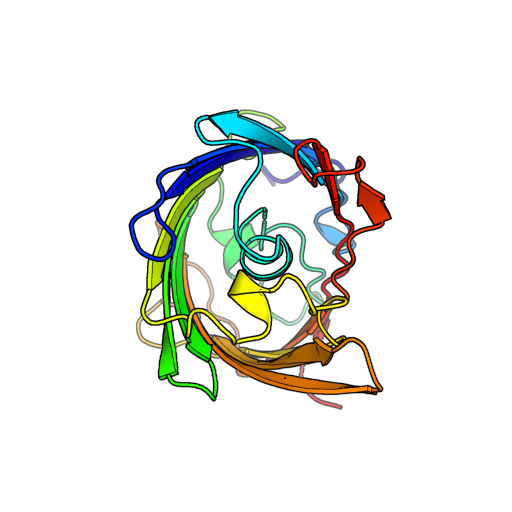 2787 N N . PHE A 1 170 ? -39.995 -1.174 -10.087 1 11.03 173 PHE A N 1
ATOM 2788 C CA . PHE A 1 170 ? -38.869 -0.237 -10.092 1 11.48 173 PHE A CA 1
ATOM 2789 C C . PHE A 1 170 ? -39.367 1.18 -9.96 1 11.9 173 PHE A C 1
ATOM 2790 O O . PHE A 1 170 ? -40.35 1.566 -10.604 1 12.6 173 PHE A O 1
ATOM 2807 N N . LYS A 1 171 ? -38.61 1.99 -9.204 1 11.24 174 LYS A N 1
ATOM 2808 C CA . LYS A 1 171 ? -38.757 3.442 -9.184 1 11.3 174 LYS A CA 1
ATOM 2809 C C . LYS A 1 171 ? -37.352 3.968 -9.409 1 11.84 174 LYS A C 1
ATOM 2810 O O . LYS A 1 171 ? -36.48 3.743 -8.576 1 12.46 174 LYS A O 1
ATOM 2829 N N . SER A 1 172 ? -37.12 4.644 -10.534 1 10.82 175 SER A N 1
ATOM 2830 C CA . SER A 1 172 ? -35.816 5.179 -10.886 1 11.53 175 SER A CA 1
ATOM 2831 C C . SER A 1 172 ? -35.896 6.696 -10.962 1 12.58 175 SER A C 1
ATOM 2832 O O . SER A 1 172 ? -36.864 7.247 -11.481 1 13.74 175 SER A O 1
ATOM 2840 N N . THR A 1 173 ? -34.898 7.379 -10.408 1 11.87 176 THR A N 1
ATOM 2841 C CA . THR A 1 173 ? -34.82 8.844 -10.446 1 11.67 176 THR A CA 1
ATOM 2842 C C . THR A 1 173 ? -33.493 9.218 -11.084 1 12.33 176 THR A C 1
ATOM 2843 O O . THR A 1 173 ? -32.435 8.849 -10.567 1 12.37 176 THR A O 1
ATOM 2854 N N . TYR A 1 174 ? -33.544 9.895 -12.235 1 12.31 177 TYR A N 1
ATOM 2855 C CA . TYR A 1 174 ? -32.357 10.298 -12.989 1 12.38 177 TYR A CA 1
ATOM 2856 C C . TYR A 1 174 ? -32.162 11.788 -12.759 1 12.16 177 TYR A C 1
ATOM 2857 O O . TYR A 1 174 ? -33.124 12.566 -12.883 1 12.52 177 TYR A O 1
ATOM 2875 N N . LYS A 1 175 ? -30.945 12.175 -12.346 1 11.99 178 LYS A N 1
ATOM 2876 C CA . LYS A 1 175 ? -30.62 13.53 -11.902 1 12.08 178 LYS A CA 1
ATOM 2877 C C . LYS A 1 175 ? -29.459 14.138 -12.676 1 13.01 178 LYS A C 1
ATOM 2878 O O . LYS A 1 175 ? -28.3 13.795 -12.44 1 13.25 178 LYS A O 1
ATOM 2897 N N . ALA A 1 176 ? -29.779 15.001 -13.633 1 13.85 179 ALA A N 1
ATOM 2898 C CA . ALA A 1 176 ? -28.749 15.676 -14.42 1 14.74 179 ALA A CA 1
ATOM 2899 C C . ALA A 1 176 ? -27.983 16.634 -13.533 1 15.96 179 ALA A C 1
ATOM 2900 O O . ALA A 1 176 ? -28.565 17.257 -12.64 1 16.69 179 ALA A O 1
ATOM 2907 N N . LYS A 1 177 ? -26.668 16.74 -13.755 1 16.31 180 LYS A N 1
ATOM 2908 C CA . LYS A 1 177 ? -25.833 17.628 -12.93 1 17.54 180 LYS A CA 1
ATOM 2909 C C . LYS A 1 177 ? -25.961 19.11 -13.292 1 20.99 180 LYS A C 1
ATOM 2910 O O . LYS A 1 177 ? -25.457 19.955 -12.545 1 24.3 180 LYS A O 1
ATOM 2929 N N . LYS A 1 178 ? -26.613 19.433 -14.412 1 20.26 181 LYS A N 1
ATOM 2930 C CA . LYS A 1 178 ? -26.916 20.802 -14.813 1 21.3 181 LYS A CA 1
ATOM 2931 C C . LYS A 1 178 ? -28.343 20.808 -15.371 1 21.29 181 LYS A C 1
ATOM 2932 O O . LYS A 1 178 ? -28.813 19.766 -15.852 1 20.56 181 LYS A O 1
ATOM 2951 N N . PRO A 1 179 ? -29.045 21.955 -15.379 1 21.83 182 PRO A N 1
ATOM 2952 C CA . PRO A 1 179 ? -30.387 21.969 -15.98 1 21.46 182 PRO A CA 1
ATOM 2953 C C . PRO A 1 179 ? -30.379 21.611 -17.467 1 20.37 182 PRO A C 1
ATOM 2954 O O . PRO A 1 179 ? -29.478 21.998 -18.211 1 20.56 182 PRO A O 1
ATOM 2965 N N . VAL A 1 180 ? -31.403 20.869 -17.901 1 18.81 183 VAL A N 1
ATOM 2966 C CA . VAL A 1 180 ? -31.577 20.46 -19.301 1 17.99 183 VAL A CA 1
ATOM 2967 C C . VAL A 1 180 ? -33.049 20.716 -19.71 1 17.98 183 VAL A C 1
ATOM 2968 O O . VAL A 1 180 ? -33.887 21.012 -18.85 1 18.95 183 VAL A O 1
ATOM 2981 N N . LYS A 1 181 ? -33.365 20.604 -21.003 1 16.89 184 LYS A N 1
ATOM 2982 C CA . LYS A 1 181 ? -34.748 20.738 -21.472 1 16.95 184 LYS A CA 1
ATOM 2983 C C . LYS A 1 181 ? -35.504 19.481 -21.029 1 17.11 184 LYS A C 1
ATOM 2984 O O . LYS A 1 181 ? -35.088 18.362 -21.334 1 17.59 184 LYS A O 1
ATOM 3003 N N . MET A 1 182 ? -36.612 19.667 -20.324 1 16.41 185 MET A N 1
ATOM 3004 C CA . MET A 1 182 ? -37.361 18.537 -19.794 1 16.08 185 MET A CA 1
ATOM 3005 C C . MET A 1 182 ? -38.333 17.951 -20.795 1 16.54 185 MET A C 1
ATOM 3006 O O . MET A 1 182 ? -39.076 18.68 -21.462 1 17.25 185 MET A O 1
ATOM 3020 N N . PRO A 1 183 ? -38.434 16.617 -20.825 1 15.38 186 PRO A N 1
ATOM 3021 C CA . PRO A 1 183 ? -39.413 15.989 -21.713 1 15.61 186 PRO A CA 1
ATOM 3022 C C . PRO A 1 183 ? -40.804 15.965 -21.093 1 16.14 186 PRO A C 1
ATOM 3023 O O . PRO A 1 183 ? -40.969 16.13 -19.876 1 16.7 186 PRO A O 1
ATOM 3034 N N . GLY A 1 184 ? -41.784 15.69 -21.939 1 15.78 187 GLY A N 1
ATOM 3035 C CA . GLY A 1 184 ? -43.146 15.419 -21.512 1 15.64 187 GLY A CA 1
ATOM 3036 C C . GLY A 1 184 ? -43.274 13.973 -21.044 1 14.88 187 GLY A C 1
ATOM 3037 O O . GLY A 1 184 ? -42.282 13.223 -20.946 1 15.23 187 GLY A O 1
ATOM 3041 N N . TYR A 1 185 ? -44.51 13.575 -20.749 1 14.41 188 TYR A N 1
ATOM 3042 C CA . TYR A 1 185 ? -44.856 12.229 -20.262 1 14.33 188 TYR A CA 1
ATOM 3043 C C . TYR A 1 185 ? -44.622 11.223 -21.388 1 14.56 188 TYR A C 1
ATOM 3044 O O . TYR A 1 185 ? -45.169 11.396 -22.484 1 16.32 188 TYR A O 1
ATOM 3062 N N . HIS A 1 186 ? -43.768 10.213 -21.159 1 13.9 189 HIS A N 1
ATOM 3063 C CA . HIS A 1 186 ? -43.442 9.274 -22.229 1 13.4 189 HIS A CA 1
ATOM 3064 C C . HIS A 1 186 ? -43.001 7.932 -21.689 1 13.42 189 HIS A C 1
ATOM 3065 O O . HIS A 1 186 ? -43.107 7.669 -20.483 1 13.33 189 HIS A O 1
ATOM 3079 N N . TYR A 1 187 ? -42.598 7.038 -22.585 1 12.98 190 TYR A N 1
ATOM 3080 C CA . TYR A 1 187 ? -42.231 5.686 -22.205 1 13.28 190 TYR A CA 1
ATOM 3081 C C . TYR A 1 187 ? -40.941 5.257 -22.844 1 13.12 190 TYR A C 1
ATOM 3082 O O . TYR A 1 187 ? -40.578 5.766 -23.9 1 13.29 190 TYR A O 1
ATOM 3100 N N . VAL A 1 188 ? -40.265 4.28 -22.234 1 11.87 191 VAL A N 1
ATOM 3101 C CA . VAL A 1 188 ? -39.099 3.648 -22.845 1 12.23 191 VAL A CA 1
ATOM 3102 C C . VAL A 1 188 ? -39.312 2.143 -22.818 1 12.88 191 VAL A C 1
ATOM 3103 O O . VAL A 1 188 ? -39.502 1.583 -21.751 1 13.01 191 VAL A O 1
ATOM 3116 N N . ASP A 1 189 ? -39.277 1.491 -23.986 1 12.27 192 ASP A N 1
ATOM 3117 C CA . ASP A 1 189 ? -39.416 0.043 -24.056 1 12.38 192 ASP A CA 1
ATOM 3118 C C . ASP A 1 189 ? -38.034 -0.56 -24.074 1 12.5 192 ASP A C 1
ATOM 3119 O O . ASP A 1 189 ? -37.149 -0.057 -24.783 1 13.31 192 ASP A O 1
ATOM 3128 N N . ARG A 1 190 ? -37.834 -1.647 -23.302 1 12.15 193 ARG A N 1
ATOM 3129 C CA . ARG A 1 190 ? -36.551 -2.316 -23.267 1 12.5 193 ARG A CA 1
ATOM 3130 C C . ARG A 1 190 ? -36.643 -3.801 -23.359 1 13.23 193 ARG A C 1
ATOM 3131 O O . ARG A 1 190 ? -37.617 -4.417 -22.911 1 13.63 193 ARG A O 1
ATOM 3152 N N A LYS A 1 191 ? -35.624 -4.374 -23.995 0.5 12.67 194 LYS A N 1
ATOM 3153 N N B LYS A 1 191 ? -35.598 -4.404 -23.948 0.5 13.12 194 LYS A N 1
ATOM 3154 C CA A LYS A 1 191 ? -35.326 -5.783 -24.01 0.5 13.42 194 LYS A CA 1
ATOM 3155 C CA B LYS A 1 191 ? -35.385 -5.841 -23.98 0.5 14.1 194 LYS A CA 1
ATOM 3156 C C A LYS A 1 191 ? -33.938 -5.842 -23.348 0.5 13.52 194 LYS A C 1
ATOM 3157 C C B LYS A 1 191 ? -33.948 -6.008 -23.47 0.5 14.38 194 LYS A C 1
ATOM 3158 O O A LYS A 1 191 ? -33.054 -5.068 -23.713 0.5 13.21 194 LYS A O 1
ATOM 3159 O O B LYS A 1 191 ? -33.019 -5.475 -24.08 0.5 15.18 194 LYS A O 1
ATOM 3196 N N . LEU A 1 192 ? -33.784 -6.645 -22.301 1 13.77 195 LEU A N 1
ATOM 3197 C CA . LEU A 1 192 ? -32.498 -6.8 -21.621 1 14.53 195 LEU A CA 1
ATOM 3198 C C . LEU A 1 192 ? -32.253 -8.285 -21.469 1 15.07 195 LEU A C 1
ATOM 3199 O O . LEU A 1 192 ? -33.073 -8.968 -20.845 1 15.19 195 LEU A O 1
ATOM 3216 N N . ASP A 1 193 ? -31.158 -8.806 -22.048 1 15.07 196 ASP A N 1
ATOM 3217 C CA . ASP A 1 193 ? -30.897 -10.236 -21.978 1 15.73 196 ASP A CA 1
ATOM 3218 C C . ASP A 1 193 ? -29.472 -10.553 -21.66 1 15.06 196 ASP A C 1
ATOM 3219 O O . ASP A 1 193 ? -28.555 -9.831 -22.075 1 14.7 196 ASP A O 1
ATOM 3228 N N . VAL A 1 194 ? -29.28 -11.633 -20.907 1 14.67 197 VAL A N 1
ATOM 3229 C CA . VAL A 1 194 ? -27.962 -12.211 -20.685 1 14.37 197 VAL A CA 1
ATOM 3230 C C . VAL A 1 194 ? -27.736 -13.057 -21.932 1 15.3 197 VAL A C 1
ATOM 3231 O O . VAL A 1 194 ? -28.478 -14.027 -22.175 1 16.64 197 VAL A O 1
ATOM 3244 N N . THR A 1 195 ? -26.756 -12.656 -22.757 1 14.89 198 THR A N 1
ATOM 3245 C CA . THR A 1 195 ? -26.44 -13.325 -24.011 1 14.79 198 THR A CA 1
ATOM 3246 C C . THR A 1 195 ? -25.273 -14.304 -23.902 1 15.38 198 THR A C 1
ATOM 3247 O O . THR A 1 195 ? -25.042 -15.062 -24.83 1 16.76 198 THR A O 1
ATOM 3258 N N . ASN A 1 196 ? -24.522 -14.272 -22.805 1 14.48 199 ASN A N 1
ATOM 3259 C CA . ASN A 1 196 ? -23.465 -15.254 -22.572 1 14.06 199 ASN A CA 1
ATOM 3260 C C . ASN A 1 196 ? -23.102 -15.216 -21.103 1 13.72 199 ASN A C 1
ATOM 3261 O O . ASN A 1 196 ? -23.362 -14.23 -20.41 1 14.13 199 ASN A O 1
ATOM 3272 N N . HIS A 1 197 ? -22.566 -16.304 -20.614 1 13.07 200 HIS A N 1
ATOM 3273 C CA . HIS A 1 197 ? -22.095 -16.381 -19.239 1 13.39 200 HIS A CA 1
ATOM 3274 C C . HIS A 1 197 ? -21.278 -17.634 -19.063 1 14.1 200 HIS A C 1
ATOM 3275 O O . HIS A 1 197 ? -21.389 -18.565 -19.872 1 15.17 200 HIS A O 1
ATOM 3289 N N . ASN A 1 198 ? -20.477 -17.664 -18.01 1 13.73 201 ASN A N 1
ATOM 3290 C CA . ASN A 1 198 ? -19.743 -18.887 -17.662 1 14.05 201 ASN A CA 1
ATOM 3291 C C . ASN A 1 198 ? -20.57 -19.678 -16.608 1 15.55 201 ASN A C 1
ATOM 3292 O O . ASN A 1 198 ? -21.692 -19.266 -16.28 1 16.15 201 ASN A O 1
ATOM 3303 N N . LYS A 1 199 ? -20.071 -20.819 -16.129 1 16.2 202 LYS A N 1
ATOM 3304 C CA . LYS A 1 199 ? -20.897 -21.73 -15.326 1 16.87 202 LYS A CA 1
ATOM 3305 C C . LYS A 1 199 ? -21.47 -21.138 -14.057 1 17.43 202 LYS A C 1
ATOM 3306 O O . LYS A 1 199 ? -22.57 -21.522 -13.647 1 18.73 202 LYS A O 1
ATOM 3325 N N . ASP A 1 200 ? -20.699 -20.274 -13.418 1 16.79 203 ASP A N 1
ATOM 3326 C CA . ASP A 1 200 ? -21.037 -19.691 -12.128 1 16.71 203 ASP A CA 1
ATOM 3327 C C . ASP A 1 200 ? -21.297 -18.184 -12.184 1 16.34 203 ASP A C 1
ATOM 3328 O O . ASP A 1 200 ? -21.334 -17.524 -11.136 1 16.82 203 ASP A O 1
ATOM 3337 N N . TYR A 1 201 ? -21.541 -17.645 -13.389 1 15.13 204 TYR A N 1
ATOM 3338 C CA . TYR A 1 201 ? -21.822 -16.236 -13.603 1 14.94 204 TYR A CA 1
ATOM 3339 C C . TYR A 1 201 ? -20.745 -15.316 -13.026 1 15.61 204 TYR A C 1
ATOM 3340 O O . TYR A 1 201 ? -21.052 -14.239 -12.508 1 16.44 204 TYR A O 1
ATOM 3358 N N . THR A 1 202 ? -19.485 -15.759 -13.068 1 14.97 205 THR A N 1
ATOM 3359 C CA . THR A 1 202 ? -18.366 -14.871 -12.719 1 14.5 205 THR A CA 1
ATOM 3360 C C . THR A 1 202 ? -17.957 -14.024 -13.951 1 14.56 205 THR A C 1
ATOM 3361 O O . THR A 1 202 ? -17.187 -13.073 -13.81 1 14.93 205 THR A O 1
ATOM 3372 N N . SER A 1 203 ? -18.411 -14.404 -15.159 1 14.59 206 SER A N 1
ATOM 3373 C CA . SER A 1 203 ? -18.27 -13.661 -16.409 1 14.94 206 SER A CA 1
ATOM 3374 C C . SER A 1 203 ? -19.66 -13.696 -17.034 1 14.42 206 SER A C 1
ATOM 3375 O O . SER A 1 203 ? -20.279 -14.774 -17.097 1 14.19 206 SER A O 1
ATOM 3383 N N . VAL A 1 204 ? -20.192 -12.517 -17.414 1 14.23 207 VAL A N 1
ATOM 3384 C CA . VAL A 1 204 ? -21.537 -12.396 -17.962 1 14.32 207 VAL A CA 1
ATOM 3385 C C . VAL A 1 204 ? -21.53 -11.37 -19.074 1 14.04 207 VAL A C 1
ATOM 3386 O O . VAL A 1 204 ? -20.866 -10.349 -18.954 1 15.13 207 VAL A O 1
ATOM 3399 N N . GLU A 1 205 ? -22.246 -11.628 -20.153 1 13.57 208 GLU A N 1
ATOM 3400 C CA . GLU A 1 205 ? -22.405 -10.673 -21.24 1 13.75 208 GLU A CA 1
ATOM 3401 C C . GLU A 1 205 ? -23.895 -10.323 -21.322 1 13.54 208 GLU A C 1
ATOM 3402 O O . GLU A 1 205 ? -24.736 -11.216 -21.284 1 13.48 208 GLU A O 1
ATOM 3414 N N . GLN A 1 206 ? -24.219 -9.045 -21.434 1 13.72 209 GLN A N 1
ATOM 3415 C CA . GLN A 1 206 ? -25.597 -8.588 -21.551 1 13.49 209 GLN A CA 1
ATOM 3416 C C . GLN A 1 206 ? -25.786 -7.713 -22.766 1 14.06 209 GLN A C 1
ATOM 3417 O O . GLN A 1 206 ? -24.867 -6.985 -23.148 1 15.9 209 GLN A O 1
ATOM 3431 N N A CYS A 1 207 ? -26.988 -7.753 -23.367 0.5 13.67 210 CYS A N 1
ATOM 3432 N N B CYS A 1 207 ? -26.983 -7.761 -23.351 0.5 13.78 210 CYS A N 1
ATOM 3433 C CA A CYS A 1 207 ? -27.362 -6.907 -24.503 0.5 13.78 210 CYS A CA 1
ATOM 3434 C CA B CYS A 1 207 ? -27.38 -6.933 -24.481 0.5 13.99 210 CYS A CA 1
ATOM 3435 C C A CYS A 1 207 ? -28.678 -6.221 -24.166 0.5 13.76 210 CYS A C 1
ATOM 3436 C C B CYS A 1 207 ? -28.656 -6.2 -24.077 0.5 13.79 210 CYS A C 1
ATOM 3437 O O A CYS A 1 207 ? -29.606 -6.879 -23.681 0.5 13.83 210 CYS A O 1
ATOM 3438 O O B CYS A 1 207 ? -29.537 -6.806 -23.452 0.5 13.78 210 CYS A O 1
ATOM 3453 N N . GLU A 1 208 ? -28.774 -4.924 -24.445 1 13.01 211 GLU A N 1
ATOM 3454 C CA . GLU A 1 208 ? -29.973 -4.173 -24.149 1 13.07 211 GLU A CA 1
ATOM 3455 C C . GLU A 1 208 ? -30.343 -3.284 -25.307 1 14.34 211 GLU A C 1
ATOM 3456 O O . GLU A 1 208 ? -29.48 -2.593 -25.861 1 15.13 211 GLU A O 1
ATOM 3469 N N . ILE A 1 209 ? -31.635 -3.273 -25.652 1 14.5 212 ILE A N 1
ATOM 3470 C CA A ILE A 1 209 ? -32.181 -2.376 -26.656 0.5 14.75 212 ILE A CA 1
ATOM 3471 C CA B ILE A 1 209 ? -32.174 -2.37 -26.664 0.5 15.07 212 ILE A CA 1
ATOM 3472 C C . ILE A 1 209 ? -33.198 -1.509 -25.911 1 14.6 212 ILE A C 1
ATOM 3473 O O . ILE A 1 209 ? -34.038 -2.054 -25.196 1 14.45 212 ILE A O 1
ATOM 3504 N N . SER A 1 210 ? -33.088 -0.17 -26.021 1 13.79 213 SER A N 1
ATOM 3505 C CA . SER A 1 210 ? -33.975 0.764 -25.317 1 13.51 213 SER A CA 1
ATOM 3506 C C . SER A 1 210 ? -34.444 1.828 -26.278 1 13.81 213 SER A C 1
ATOM 3507 O O . SER A 1 210 ? -33.602 2.521 -26.874 1 13.76 213 SER A O 1
ATOM 3515 N N . ILE A 1 211 ? -35.77 1.961 -26.435 1 13.66 214 ILE A N 1
ATOM 3516 C CA . ILE A 1 211 ? -36.349 2.895 -27.39 1 14.13 214 ILE A CA 1
ATOM 3517 C C . ILE A 1 211 ? -37.453 3.708 -26.741 1 13.92 214 ILE A C 1
ATOM 3518 O O . ILE A 1 211 ? -38.439 3.14 -26.253 1 13.64 214 ILE A O 1
ATOM 3534 N N . ALA A 1 212 ? -37.328 5.036 -26.792 1 14.35 215 ALA A N 1
ATOM 3535 C CA . ALA A 1 212 ? -38.341 5.943 -26.24 1 14.09 215 ALA A CA 1
ATOM 3536 C C . ALA A 1 212 ? -39.459 6.198 -27.239 1 15.22 215 ALA A C 1
ATOM 3537 O O . ALA A 1 212 ? -39.25 6.169 -28.463 1 15.32 215 ALA A O 1
ATOM 3544 N N . ARG A 1 213 ? -40.664 6.446 -26.706 1 15.62 216 ARG A N 1
ATOM 3545 C CA . ARG A 1 213 ? -41.844 6.774 -27.527 1 17.36 216 ARG A CA 1
ATOM 3546 C C . ARG A 1 213 ? -42.883 7.52 -26.684 1 20.19 216 ARG A C 1
ATOM 3547 O O . ARG A 1 213 ? -42.839 7.449 -25.455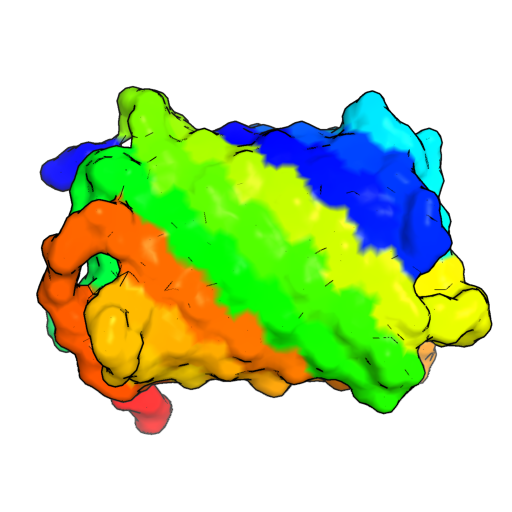 1 18.32 216 ARG A O 1
ATOM 3568 N N . LYS A 1 214 ? -43.84 8.206 -27.351 1 24.53 217 LYS A N 1
ATOM 3569 C CA . LYS A 1 214 ? -44.926 8.967 -26.685 1 30.58 217 LYS A CA 1
ATOM 3570 C C . LYS A 1 214 ? -46.317 8.247 -26.684 1 36.18 217 LYS A C 1
ATOM 3571 O O . LYS A 1 214 ? -47.321 8.874 -27.005 1 38.3 217 LYS A O 1
ATOM 3590 N N . SER A 1 215 ? -46.386 6.968 -26.241 1 38.46 218 SER A N 1
ATOM 3591 C CA . SER A 1 215 ? -47.63 6.173 -26.088 1 40.81 218 SER A CA 1
ATOM 3592 C C . SER A 1 215 ? -48.188 5.558 -27.384 1 41.95 218 SER A C 1
ATOM 3593 O O . SER A 1 215 ? -48.275 6.243 -28.396 1 42.4 218 SER A O 1
ATOM 3601 N N . VAL A 1 216 ? -48.629 4.278 -27.327 1 42.15 219 VAL A N 1
ATOM 3602 C CA . VAL A 1 216 ? -49.133 3.567 -28.506 1 42.89 219 VAL A CA 1
ATOM 3603 C C . VAL A 1 216 ? -50.537 4.039 -28.871 1 43.63 219 VAL A C 1
ATOM 3604 O O . VAL A 1 216 ? -50.872 4.089 -30.057 1 43.95 219 VAL A O 1
#

Radius of gyration: 16.54 Å; Cα contacts (8 Å, |Δi|>4): 626; chains: 1; bounding box: 36×46×36 Å

Sequence (215 aa):
SVIAKQMMTYKVYMSGTTVNGHYFEVEGDGKGKPYEGEQTTVKLTVTKKGGPPLPFAWDILSSPQSSIPFTKYPEEDIPDYVKQSFPEEGYTWERIMNFEDGAVCTVSNDSSIQGNCFIIYHVKFSGLNFPPNGPVMQKKTQGWEPNTERLFARDGMLIIGNNFMALKLEGGGHYLCEFKSTYKAKKPVKMPGYHYVDRKKLDVTNHNKDYTSVEQCCEIISIARKSV

Foldseek 3Di:
DLADQKFKEKEWEWEAAARQTWIKIKIKMDGLQQLKIKIKMFTPPRPPDLWACQVCQVFPCQSNAHEDPQFDRLQVQLPQVGWKKWKWKAWPQGKIKIKIWTWHDDRRYIYIYMYIYIYPQPCPHCTSVVFWDHKDWWKWKWADDPQKIWTKTFIWTAGNPGDIITMIMIMIMGRPDHDDTGHTWMKIKDKDFPDADPSRSITMMIMGIYIDRDD

Nearest PDB structures (foldseek):
  7swr-assembly1_A-2  TM=1.005E+00  e=1.418E-48  Galaxea fascicularis
  7sws-assembly1_A-2  TM=1.004E+00  e=3.887E-47  Acropora millepora
  1mou-assembly1_A  TM=1.003E+00  e=4.921E-46  Montipora efflorescens
  2p4m-assembly1_A  TM=1.003E+00  e=1.066E-45  Montipora efflorescens
  8ydo-assembly2_C  TM=1.001E+00  e=6.853E-46  Montipora sp. 20